Protein AF-A0A6I7PTJ4-F1 (afdb_monomer)

Sequence (271 aa):
MQNRGSMAKAALISLILHSLLIVLMVWSTEFSIARFISTREEVKLSGVVEVNLIYRPTETAMRRGQTRTELPPPQVRTETQAPQTAMPKPSPPRPVPQAKPATPQPKTPEASKPEAPKPPDLEDRRRDMRALIDRMRQEQGIIADRLPRDDNYPTIEDGEEGGRGTGGTAQIQARPSLLALQSAMRKHFELPVGNRLKETHPTALGYFRVRLVGVGNQFEIASLSLVESSGIAILDRSCELAIRQALSQEIFGPDVIADLTGKEEIIQCYP

Solvent-accessible surface area (backbone atoms only — not comparable to full-atom values): 17705 Å² total; per-residue (Å²): 126,73,69,63,64,54,56,55,51,52,53,52,52,51,52,53,54,52,52,52,51,52,52,52,51,55,54,50,51,54,52,52,52,53,51,56,55,65,70,59,74,75,77,69,81,89,70,83,78,82,76,82,77,76,77,72,83,69,91,72,72,79,72,80,82,76,79,86,79,81,74,78,79,83,83,78,83,75,83,76,88,79,84,89,88,83,89,90,86,90,86,88,90,88,81,89,87,88,85,88,83,82,88,82,86,86,85,86,87,84,90,79,83,79,79,76,81,74,78,79,55,75,64,56,58,51,48,53,53,49,53,52,53,52,48,54,36,58,76,67,66,68,72,67,86,75,72,81,67,85,82,57,58,88,58,75,88,75,63,58,92,80,67,79,71,78,68,66,75,80,70,81,72,73,51,70,47,57,48,51,51,53,53,43,22,60,77,48,50,70,54,101,55,32,73,60,47,32,71,77,42,75,81,38,50,23,32,33,40,38,25,34,40,56,57,88,52,34,48,45,79,76,42,77,45,81,75,42,76,34,86,40,73,66,61,49,51,31,45,57,49,5,51,58,45,24,38,72,71,50,77,53,56,66,70,38,36,68,67,44,38,78,38,79,46,79,46,81,41,71,101

Structure (mmCIF, N/CA/C/O backbone):
data_AF-A0A6I7PTJ4-F1
#
_entry.id   AF-A0A6I7PTJ4-F1
#
loop_
_atom_site.group_PDB
_atom_site.id
_atom_site.type_symbol
_atom_site.label_atom_id
_atom_site.label_alt_id
_atom_site.label_comp_id
_atom_site.label_asym_id
_atom_site.label_entity_id
_atom_site.label_seq_id
_atom_site.pdbx_PDB_ins_code
_atom_site.Cartn_x
_atom_site.Cartn_y
_atom_site.Cartn_z
_atom_site.occupancy
_atom_site.B_iso_or_equiv
_atom_site.auth_seq_id
_atom_site.auth_comp_id
_atom_site.auth_asym_id
_atom_site.auth_atom_id
_atom_site.pdbx_PDB_model_num
ATOM 1 N N . MET A 1 1 ? 53.289 -23.373 -46.820 1.00 58.28 1 MET A N 1
ATOM 2 C CA . MET A 1 1 ? 52.427 -22.207 -46.493 1.00 58.28 1 MET A CA 1
ATOM 3 C C . MET A 1 1 ? 50.925 -22.521 -46.340 1.00 58.28 1 MET A C 1
ATOM 5 O O . MET A 1 1 ? 50.217 -21.661 -45.834 1.00 58.28 1 MET A O 1
ATOM 9 N N . GLN A 1 2 ? 50.413 -23.709 -46.700 1.00 58.50 2 GLN A N 1
ATOM 10 C CA . GLN A 1 2 ? 48.957 -23.977 -46.755 1.00 58.50 2 GLN A CA 1
ATOM 11 C C . GLN A 1 2 ? 48.178 -23.831 -45.424 1.00 58.50 2 GLN A C 1
ATOM 13 O O . GLN A 1 2 ? 47.029 -23.395 -45.450 1.00 58.50 2 GLN A O 1
ATOM 18 N N . ASN A 1 3 ? 48.778 -24.103 -44.258 1.00 63.09 3 ASN A N 1
ATOM 19 C CA . ASN A 1 3 ? 48.021 -24.165 -42.991 1.00 63.09 3 ASN A CA 1
ATOM 20 C C . ASN A 1 3 ? 47.449 -22.816 -42.504 1.00 63.09 3 ASN A C 1
ATOM 22 O O . ASN A 1 3 ? 46.439 -22.810 -41.799 1.00 63.09 3 ASN A O 1
ATOM 26 N N . ARG A 1 4 ? 48.029 -21.669 -42.898 1.00 71.06 4 ARG A N 1
ATOM 27 C CA . ARG A 1 4 ? 47.543 -20.342 -42.460 1.00 71.06 4 ARG A CA 1
ATOM 28 C C . ARG A 1 4 ? 46.142 -20.013 -42.994 1.00 71.06 4 ARG A C 1
ATOM 30 O O . ARG A 1 4 ? 45.355 -19.394 -42.285 1.00 71.06 4 ARG A O 1
ATOM 37 N N . GLY A 1 5 ? 45.803 -20.480 -44.199 1.00 75.88 5 GLY A N 1
ATOM 38 C CA . GLY A 1 5 ? 44.474 -20.275 -44.786 1.00 75.88 5 GLY A CA 1
ATOM 39 C C . GLY A 1 5 ? 43.362 -21.084 -44.106 1.00 75.88 5 GLY A C 1
ATOM 40 O O . GLY A 1 5 ? 42.205 -20.677 -44.151 1.00 75.88 5 GLY A O 1
ATOM 41 N N . SER A 1 6 ? 43.699 -22.204 -43.455 1.00 80.44 6 SER A N 1
ATOM 42 C CA . SER A 1 6 ? 42.725 -23.037 -42.735 1.00 80.44 6 SER A CA 1
ATOM 43 C C . SER A 1 6 ? 42.307 -22.394 -41.407 1.00 80.44 6 SER A C 1
ATOM 45 O O . SER A 1 6 ? 41.116 -22.218 -41.151 1.00 80.44 6 SER A O 1
ATOM 47 N N . MET A 1 7 ? 43.280 -21.931 -40.609 1.00 84.06 7 MET A N 1
ATOM 48 C CA . MET A 1 7 ? 43.009 -21.273 -39.321 1.00 84.06 7 MET A CA 1
ATOM 49 C C . MET A 1 7 ? 42.153 -20.007 -39.476 1.00 84.06 7 MET A C 1
ATOM 51 O O . MET A 1 7 ? 41.216 -19.808 -38.708 1.00 84.06 7 MET A O 1
ATOM 55 N N . ALA A 1 8 ? 42.424 -19.182 -40.495 1.00 86.81 8 ALA A N 1
ATOM 56 C CA . ALA A 1 8 ? 41.646 -17.969 -40.756 1.00 86.81 8 ALA A CA 1
ATOM 57 C C . ALA A 1 8 ? 40.169 -18.273 -41.081 1.00 86.81 8 ALA A C 1
ATOM 59 O O . ALA A 1 8 ? 39.274 -17.587 -40.589 1.00 86.81 8 ALA A O 1
ATOM 60 N N . LYS A 1 9 ? 39.902 -19.335 -41.856 1.00 89.62 9 LYS A N 1
ATOM 61 C CA . LYS A 1 9 ? 38.533 -19.786 -42.157 1.00 89.62 9 LYS A CA 1
ATOM 62 C C . LYS A 1 9 ? 37.821 -20.313 -40.910 1.00 89.62 9 LYS A C 1
ATOM 64 O O . LYS A 1 9 ? 36.673 -19.948 -40.679 1.00 89.62 9 LYS A O 1
ATOM 69 N N . ALA A 1 10 ? 38.501 -21.112 -40.086 1.00 91.44 10 ALA A N 1
ATOM 70 C CA . ALA A 1 10 ? 37.940 -21.628 -38.837 1.00 91.44 10 ALA A CA 1
ATOM 71 C C . ALA A 1 10 ? 37.587 -20.502 -37.844 1.00 91.44 10 ALA A C 1
ATOM 73 O O . ALA A 1 10 ? 36.503 -20.513 -37.262 1.00 91.44 10 ALA A O 1
ATOM 74 N N . ALA A 1 11 ? 38.456 -19.494 -37.703 1.00 91.38 11 ALA A N 1
ATOM 75 C CA . ALA A 1 11 ? 38.197 -18.326 -36.861 1.00 91.38 11 ALA A CA 1
ATOM 76 C C . ALA A 1 11 ? 36.981 -17.514 -37.346 1.00 91.38 11 ALA A C 1
ATOM 78 O O . ALA A 1 11 ? 36.139 -17.126 -36.538 1.00 91.38 11 ALA A O 1
ATOM 79 N N . LEU A 1 12 ? 36.849 -17.308 -38.661 1.00 94.81 12 LEU A N 1
ATOM 80 C CA . LEU A 1 12 ? 35.729 -16.570 -39.249 1.00 94.81 12 LEU A CA 1
ATOM 81 C C . LEU A 1 12 ? 34.392 -17.321 -39.108 1.00 94.81 12 LEU A C 1
ATOM 83 O O . LEU A 1 12 ? 33.387 -16.709 -38.758 1.00 94.81 12 LEU A O 1
ATOM 87 N N . ILE A 1 13 ? 34.384 -18.647 -39.293 1.00 94.56 13 ILE A N 1
ATOM 88 C CA . ILE A 1 13 ? 33.201 -19.492 -39.042 1.00 94.56 13 ILE A CA 1
ATOM 89 C C . ILE A 1 13 ? 32.806 -19.444 -37.559 1.00 94.56 13 ILE A C 1
ATOM 91 O O . ILE A 1 13 ? 31.628 -19.282 -37.248 1.00 94.56 13 ILE A O 1
ATOM 95 N N . SER A 1 14 ? 33.780 -19.527 -36.645 1.00 95.25 14 SER A N 1
ATOM 96 C CA . SER A 1 14 ? 33.528 -19.409 -35.204 1.00 95.25 14 SER A CA 1
ATOM 97 C C . SER A 1 14 ? 32.888 -18.063 -34.850 1.00 95.25 14 SER A C 1
ATOM 99 O O . SER A 1 14 ? 31.887 -18.031 -34.135 1.00 95.25 14 SER A O 1
ATOM 101 N N . LEU A 1 15 ? 33.399 -16.954 -35.395 1.00 95.81 15 LEU A N 1
ATOM 102 C CA . LEU A 1 15 ? 32.861 -15.615 -35.139 1.00 95.81 15 LEU A CA 1
ATOM 103 C C . LEU A 1 15 ? 31.408 -15.471 -35.624 1.00 95.81 15 LEU A C 1
ATOM 105 O O . LEU A 1 15 ? 30.583 -14.924 -34.894 1.00 95.81 15 LEU A O 1
ATOM 109 N N . ILE A 1 16 ? 31.079 -16.013 -36.803 1.00 96.19 16 ILE A N 1
ATOM 110 C CA . ILE A 1 16 ? 29.704 -16.039 -37.335 1.00 96.19 16 ILE A CA 1
ATOM 111 C C . ILE A 1 16 ? 28.777 -16.889 -36.452 1.00 96.19 16 ILE A C 1
ATOM 113 O O . ILE A 1 16 ? 27.641 -16.496 -36.196 1.00 96.19 16 ILE A O 1
ATOM 117 N N . LEU A 1 17 ? 29.246 -18.039 -35.957 1.00 96.88 17 LEU A N 1
ATOM 118 C CA . LEU A 1 17 ? 28.448 -18.899 -35.080 1.00 96.88 17 LEU A CA 1
ATOM 119 C C . LEU A 1 17 ? 28.111 -18.198 -33.752 1.00 96.88 17 LEU A C 1
ATOM 121 O O . LEU A 1 17 ? 26.971 -18.251 -33.295 1.00 96.88 17 LEU A O 1
ATOM 125 N N . HIS A 1 18 ? 29.088 -17.512 -33.150 1.00 95.12 18 HIS A N 1
ATOM 126 C CA . HIS A 1 18 ? 28.895 -16.799 -31.886 1.00 95.12 18 HIS A CA 1
ATOM 127 C C . HIS A 1 18 ? 27.997 -15.566 -32.045 1.00 95.12 18 HIS A C 1
ATOM 129 O O . HIS A 1 18 ? 27.144 -15.335 -31.190 1.00 95.12 18 HIS A O 1
ATOM 135 N N . SER A 1 19 ? 28.128 -14.796 -33.133 1.00 95.25 19 SER A N 1
ATOM 136 C CA . SER A 1 19 ? 27.236 -13.654 -33.375 1.00 95.25 19 SER A CA 1
ATOM 137 C C . SER A 1 19 ? 25.792 -14.100 -33.624 1.00 95.25 19 SER A C 1
ATOM 139 O O . SER A 1 19 ? 24.874 -13.512 -33.054 1.00 95.25 19 SER A O 1
ATOM 141 N N . LEU A 1 20 ? 25.584 -15.188 -34.375 1.00 96.62 20 LEU A N 1
ATOM 142 C CA . LEU A 1 20 ? 24.261 -15.788 -34.576 1.00 96.62 20 LEU A CA 1
ATOM 143 C C . LEU A 1 20 ? 23.637 -16.264 -33.252 1.00 96.62 20 LEU A C 1
ATOM 145 O O . LEU A 1 20 ? 22.453 -16.031 -33.013 1.00 96.62 20 LEU A O 1
ATOM 149 N N . LEU A 1 21 ? 24.432 -16.883 -32.371 1.00 95.56 21 LEU A N 1
ATOM 150 C CA . LEU A 1 21 ? 23.974 -17.345 -31.058 1.00 95.56 21 LEU A CA 1
ATOM 151 C C . LEU A 1 21 ? 23.570 -16.175 -30.147 1.00 95.56 21 LEU A C 1
ATOM 153 O O . LEU A 1 21 ? 22.527 -16.252 -29.502 1.00 95.56 21 LEU A O 1
ATOM 157 N N . ILE A 1 22 ? 24.334 -15.077 -30.135 1.00 95.00 22 ILE A N 1
ATOM 158 C CA . ILE A 1 22 ? 23.995 -13.860 -29.374 1.00 95.00 22 ILE A CA 1
ATOM 159 C C . ILE A 1 22 ? 22.681 -13.246 -29.878 1.00 95.00 22 ILE A C 1
ATOM 161 O O . ILE A 1 22 ? 21.812 -12.927 -29.068 1.00 95.00 22 ILE A O 1
ATOM 165 N N . VAL A 1 23 ? 22.499 -13.132 -31.200 1.00 95.19 23 VAL A N 1
ATOM 166 C CA . VAL A 1 23 ? 21.254 -12.615 -31.801 1.00 95.19 23 VAL A CA 1
ATOM 167 C C . VAL A 1 23 ? 20.053 -13.494 -31.434 1.00 95.19 23 VAL A C 1
ATOM 169 O O . VAL A 1 23 ? 19.022 -12.970 -31.016 1.00 95.19 23 VAL A O 1
ATOM 172 N N . LEU A 1 24 ? 20.194 -14.823 -31.509 1.00 94.00 2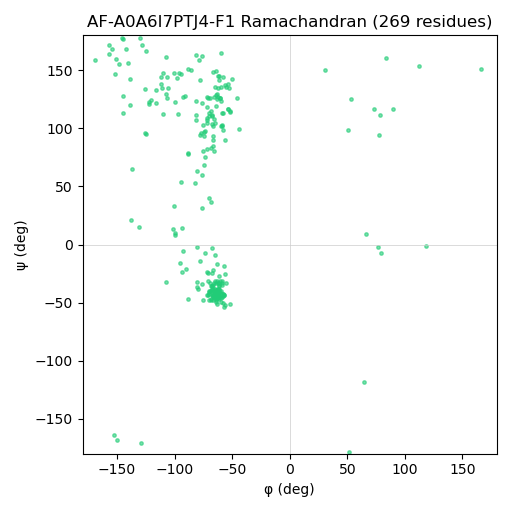4 LEU A N 1
ATOM 173 C CA . LEU A 1 24 ? 19.168 -15.772 -31.061 1.00 94.00 24 LEU A CA 1
ATOM 174 C C . LEU A 1 24 ? 18.836 -15.613 -29.572 1.00 94.00 24 LEU A C 1
ATOM 176 O O . LEU A 1 24 ? 17.665 -15.673 -29.200 1.00 94.00 24 LEU A O 1
ATOM 180 N N . MET A 1 25 ? 19.842 -15.381 -28.725 1.00 91.12 25 MET A N 1
ATOM 181 C CA . MET A 1 25 ? 19.636 -15.168 -27.293 1.00 91.12 25 MET A CA 1
ATOM 182 C C . MET A 1 25 ? 18.821 -13.898 -27.026 1.00 91.12 25 MET A C 1
ATOM 184 O O . MET A 1 25 ? 17.803 -13.982 -26.340 1.00 91.12 25 MET A O 1
ATOM 188 N N . VAL A 1 26 ? 19.195 -12.759 -27.622 1.00 90.81 26 VAL A N 1
ATOM 189 C CA . VAL A 1 26 ? 18.442 -11.495 -27.499 1.00 90.81 26 VAL A CA 1
ATOM 190 C C . VAL A 1 26 ? 17.003 -11.679 -27.986 1.00 90.81 26 VAL A C 1
ATOM 192 O O . VAL A 1 26 ? 16.065 -11.411 -27.235 1.00 90.81 26 VAL A O 1
ATOM 195 N N . TRP A 1 27 ? 16.814 -12.251 -29.177 1.00 91.19 27 TRP A N 1
ATOM 196 C CA . TRP A 1 27 ? 15.483 -12.469 -29.748 1.00 91.19 27 TRP A CA 1
ATOM 197 C C . TRP A 1 27 ? 14.611 -13.404 -28.889 1.00 91.19 27 TRP A C 1
ATOM 199 O O . TRP A 1 27 ? 13.415 -13.168 -28.716 1.00 91.19 27 TRP A O 1
ATOM 209 N N . SER A 1 28 ? 15.211 -14.424 -28.258 1.00 92.44 28 SER A N 1
ATOM 210 C CA . SER A 1 28 ? 14.496 -15.297 -27.316 1.00 92.44 28 SER A CA 1
ATOM 211 C C . SER A 1 28 ? 13.992 -14.556 -26.071 1.00 92.44 28 SER A C 1
ATOM 213 O O . SER A 1 28 ? 12.920 -14.889 -25.561 1.00 92.44 28 SER A O 1
ATOM 215 N N . THR A 1 29 ? 14.712 -13.530 -25.596 1.00 79.94 29 THR A N 1
ATOM 216 C CA . THR A 1 29 ? 14.280 -12.737 -24.433 1.00 79.94 29 THR A CA 1
ATOM 217 C C . THR A 1 29 ? 13.087 -11.849 -24.771 1.00 79.94 29 THR A C 1
ATOM 219 O O . THR A 1 29 ? 12.109 -11.852 -24.025 1.00 79.94 29 THR A O 1
ATOM 222 N N . GLU A 1 30 ? 13.099 -11.191 -25.933 1.00 80.94 30 GLU A N 1
ATOM 223 C CA . GLU A 1 30 ? 11.969 -10.395 -26.427 1.00 80.94 30 GLU A CA 1
ATOM 224 C C . GLU A 1 30 ? 10.722 -11.266 -26.635 1.00 80.94 30 GLU A C 1
ATOM 226 O O . GLU A 1 30 ? 9.636 -10.929 -26.158 1.00 80.94 30 GLU A O 1
ATOM 231 N N . PHE A 1 31 ? 10.882 -12.438 -27.260 1.00 83.25 31 PHE A N 1
ATOM 232 C CA . PHE A 1 31 ? 9.789 -13.391 -27.468 1.00 83.25 31 PHE A CA 1
ATOM 233 C C . PHE A 1 31 ? 9.216 -13.938 -26.148 1.00 83.25 31 PHE A C 1
ATOM 235 O O . PHE A 1 31 ? 7.999 -14.076 -26.004 1.00 83.25 31 PHE A O 1
ATOM 242 N N . SER A 1 32 ? 10.073 -14.215 -25.160 1.00 78.12 32 SER A N 1
ATOM 243 C CA . SER A 1 32 ? 9.655 -14.660 -23.824 1.00 78.12 32 SER A CA 1
ATOM 244 C C . SER A 1 32 ? 8.848 -13.582 -23.089 1.00 78.12 32 SER A C 1
ATOM 246 O O . SER A 1 32 ? 7.789 -13.875 -22.529 1.00 78.12 32 SER A O 1
ATOM 248 N N . ILE A 1 33 ? 9.288 -12.319 -23.156 1.00 75.75 33 ILE A N 1
ATOM 249 C CA . ILE A 1 33 ? 8.580 -11.172 -22.568 1.00 75.75 33 ILE A CA 1
ATOM 250 C C . ILE A 1 33 ? 7.221 -10.967 -23.250 1.00 75.75 33 ILE A C 1
ATOM 252 O O . ILE A 1 33 ? 6.208 -10.862 -22.557 1.00 75.75 33 ILE A O 1
ATOM 256 N N . ALA A 1 34 ? 7.171 -10.978 -24.586 1.00 76.19 34 ALA A N 1
ATOM 257 C CA . ALA A 1 34 ? 5.926 -10.840 -25.342 1.00 76.19 34 ALA A CA 1
ATOM 258 C C . ALA A 1 34 ? 4.912 -11.941 -24.982 1.00 76.19 34 ALA A C 1
ATOM 260 O O . ALA A 1 34 ? 3.745 -11.647 -24.716 1.00 76.19 34 ALA A O 1
ATOM 261 N N . ARG A 1 35 ? 5.369 -13.197 -24.878 1.00 76.56 35 ARG A N 1
ATOM 262 C CA . ARG A 1 35 ? 4.532 -14.325 -24.445 1.00 76.56 35 ARG A CA 1
ATOM 263 C C . ARG A 1 35 ? 4.035 -14.163 -23.007 1.00 76.56 35 ARG A C 1
ATOM 265 O O . ARG A 1 35 ? 2.877 -14.457 -22.729 1.00 76.56 35 ARG A O 1
ATOM 272 N N . PHE A 1 36 ? 4.885 -13.699 -22.090 1.00 73.19 36 PHE A N 1
ATOM 273 C CA . PHE A 1 36 ? 4.498 -13.487 -20.693 1.00 73.19 36 PHE A CA 1
ATOM 274 C C . PHE A 1 36 ? 3.429 -12.393 -20.549 1.00 73.19 36 PHE A C 1
ATOM 276 O O . PHE A 1 36 ? 2.491 -12.553 -19.764 1.00 73.19 36 PHE A O 1
ATOM 283 N N . ILE A 1 37 ? 3.534 -11.319 -21.341 1.00 72.06 37 ILE A N 1
ATOM 284 C CA . ILE A 1 37 ? 2.520 -10.258 -21.422 1.00 72.06 37 ILE A CA 1
ATOM 285 C C . ILE A 1 37 ? 1.198 -10.831 -21.948 1.00 72.06 37 ILE A C 1
ATOM 287 O O . ILE A 1 37 ? 0.184 -10.696 -21.267 1.00 72.06 37 ILE A O 1
ATOM 291 N N . SER A 1 38 ? 1.205 -11.556 -23.076 1.00 70.25 38 SER A N 1
ATOM 292 C CA . SER A 1 38 ? -0.030 -12.122 -23.644 1.00 70.25 38 SER A CA 1
ATOM 293 C C . SER A 1 38 ? -0.723 -13.116 -22.703 1.00 70.25 38 SER A C 1
ATOM 295 O O . SER A 1 38 ? -1.945 -13.174 -22.658 1.00 70.25 38 SER A O 1
ATOM 297 N N . THR A 1 39 ? 0.030 -13.876 -21.898 1.00 66.00 39 THR A N 1
ATOM 298 C CA . THR A 1 39 ? -0.557 -14.799 -20.904 1.00 66.00 39 THR A CA 1
ATOM 299 C C . THR A 1 39 ? -1.156 -14.118 -19.667 1.00 66.00 39 THR A C 1
ATOM 301 O O . THR A 1 39 ? -1.766 -14.802 -18.848 1.00 66.00 39 THR A O 1
ATOM 304 N N . ARG A 1 40 ? -0.986 -12.800 -19.485 1.00 57.22 40 ARG A N 1
ATOM 305 C CA . ARG A 1 40 ? -1.502 -12.073 -18.311 1.00 57.22 40 ARG A CA 1
ATOM 306 C C . ARG A 1 40 ? -2.858 -11.395 -18.516 1.00 57.22 40 ARG A C 1
ATOM 308 O O . ARG A 1 40 ? -3.484 -11.060 -17.514 1.00 57.22 40 ARG A O 1
ATOM 315 N N . GLU A 1 41 ? -3.333 -11.210 -19.747 1.00 54.97 41 GLU A N 1
ATOM 316 C CA . GLU A 1 41 ? -4.582 -10.467 -20.008 1.00 54.97 41 GLU A CA 1
ATOM 317 C C . GLU A 1 41 ? -5.879 -11.257 -19.737 1.00 54.97 41 GLU A C 1
ATOM 319 O O . GLU A 1 41 ? -6.948 -10.654 -19.634 1.00 54.97 41 GLU A O 1
ATOM 324 N N . GLU A 1 42 ? -5.822 -12.584 -19.570 1.00 51.31 42 GLU A N 1
ATOM 325 C CA . GLU A 1 42 ? -7.036 -13.411 -19.428 1.00 51.31 42 GLU A CA 1
ATOM 326 C C . GLU A 1 42 ? -7.505 -13.666 -17.985 1.00 51.31 42 GLU A C 1
ATOM 328 O O . GLU A 1 42 ? -8.605 -14.186 -17.793 1.00 51.31 42 GLU A O 1
ATOM 333 N N . VAL A 1 43 ? -6.767 -13.238 -16.951 1.00 50.62 43 VAL A N 1
ATOM 334 C CA . VAL A 1 43 ? -7.247 -13.327 -15.553 1.00 50.62 43 VAL A CA 1
ATOM 335 C C . VAL A 1 43 ? -8.202 -12.169 -15.238 1.00 50.62 43 VAL A C 1
ATOM 337 O O . VAL A 1 43 ? -7.955 -11.324 -14.379 1.00 50.62 43 VAL A O 1
ATOM 340 N N . LYS A 1 44 ? -9.337 -12.134 -15.941 1.00 45.88 44 LYS A N 1
ATOM 341 C CA . LYS A 1 44 ? -10.483 -11.307 -15.555 1.00 45.88 44 LYS A CA 1
ATOM 342 C C . LYS A 1 44 ? -11.055 -11.873 -14.258 1.00 45.88 44 LYS A C 1
ATOM 344 O O . LYS A 1 44 ? -11.633 -12.958 -14.267 1.00 45.88 44 LYS A O 1
ATOM 349 N N . LEU A 1 45 ? -10.926 -11.138 -13.151 1.00 50.56 45 LEU A N 1
ATOM 350 C CA . LEU A 1 45 ? -11.615 -11.463 -11.899 1.00 50.56 45 LEU A CA 1
ATOM 351 C C . LEU A 1 45 ? -13.133 -11.286 -12.079 1.00 50.56 45 LEU A C 1
ATOM 353 O O . LEU A 1 45 ? -13.707 -10.255 -11.729 1.00 50.56 45 LEU A O 1
ATOM 357 N N . SER A 1 46 ? -13.806 -12.311 -12.603 1.00 46.50 46 SER A N 1
ATOM 358 C CA . SER A 1 46 ? -15.264 -12.430 -12.581 1.00 46.50 46 SER A CA 1
ATOM 359 C C . SER A 1 46 ? -15.723 -12.787 -11.161 1.00 46.50 46 SER A C 1
ATOM 361 O O . SER A 1 46 ? -16.037 -13.937 -10.862 1.00 46.50 46 SER A O 1
ATOM 363 N N . GLY A 1 47 ? -15.687 -11.793 -10.272 1.00 45.25 47 GLY A N 1
ATOM 364 C CA . GLY A 1 47 ? -15.958 -11.934 -8.838 1.00 45.25 47 GLY A CA 1
ATOM 365 C C . GLY A 1 47 ? -16.811 -10.808 -8.252 1.00 45.25 47 GLY A C 1
ATOM 366 O O . GLY A 1 47 ? -16.769 -10.581 -7.046 1.00 45.25 47 GLY A O 1
ATOM 367 N N . VAL A 1 48 ? -17.572 -10.087 -9.082 1.00 44.19 48 VAL A N 1
ATOM 368 C CA . VAL A 1 48 ? -18.554 -9.106 -8.599 1.00 44.19 48 VAL A CA 1
ATOM 369 C C . VAL A 1 48 ? -19.797 -9.861 -8.132 1.00 44.19 48 VAL A C 1
ATOM 371 O O . VAL A 1 48 ? -20.684 -10.175 -8.922 1.00 44.19 48 VAL A O 1
ATOM 374 N N . VAL A 1 49 ? -19.858 -10.166 -6.836 1.00 46.78 49 VAL A N 1
ATOM 375 C CA . VAL A 1 49 ? -21.109 -10.585 -6.196 1.00 46.78 49 VAL A CA 1
ATOM 376 C C . VAL A 1 49 ? -21.947 -9.328 -5.977 1.00 46.78 49 VAL A C 1
ATOM 378 O O . VAL A 1 49 ? -21.765 -8.605 -4.998 1.00 46.78 49 VAL A O 1
ATOM 381 N N . GLU A 1 50 ? -22.852 -9.050 -6.911 1.00 41.53 50 GLU A N 1
ATOM 382 C CA . GLU A 1 50 ? -23.811 -7.949 -6.812 1.00 41.53 50 GLU A CA 1
ATOM 383 C C . GLU A 1 50 ? -24.879 -8.276 -5.752 1.00 41.53 50 GLU A C 1
ATOM 385 O O . GLU A 1 50 ? -25.971 -8.765 -6.047 1.00 41.53 50 GLU A O 1
ATOM 390 N N . VAL A 1 51 ? -24.555 -8.035 -4.477 1.00 47.41 51 VAL A N 1
ATOM 391 C CA . VAL A 1 51 ? -25.528 -8.170 -3.387 1.00 47.41 51 VAL A CA 1
ATOM 392 C C . VAL A 1 51 ? -26.487 -6.982 -3.444 1.00 47.41 51 VAL A C 1
ATOM 394 O O . VAL A 1 51 ? -26.230 -5.926 -2.869 1.00 47.41 51 VAL A O 1
ATOM 397 N N . ASN A 1 52 ? -27.613 -7.171 -4.134 1.00 41.16 52 ASN A N 1
ATOM 398 C CA . ASN A 1 52 ? -28.722 -6.220 -4.175 1.00 41.16 52 ASN A CA 1
ATOM 399 C C . ASN A 1 52 ? -29.380 -6.089 -2.784 1.00 41.16 52 ASN A C 1
ATOM 401 O O . ASN A 1 52 ? -30.414 -6.690 -2.488 1.00 41.16 52 ASN A O 1
ATOM 405 N N . LEU A 1 53 ? -28.765 -5.286 -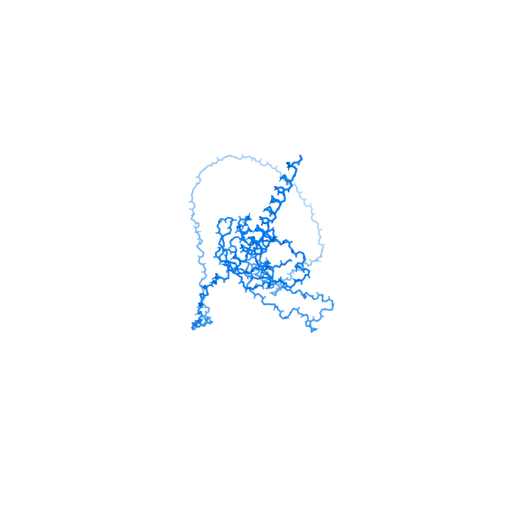1.910 1.00 50.06 53 LEU A N 1
ATOM 406 C CA . LEU A 1 53 ? -29.302 -4.877 -0.612 1.00 50.06 53 LEU A CA 1
ATOM 407 C C . LEU A 1 53 ? -30.413 -3.837 -0.808 1.00 50.06 53 LEU A C 1
ATOM 409 O O . LEU A 1 53 ? -30.286 -2.674 -0.428 1.00 50.06 53 LEU A O 1
ATOM 413 N N . ILE A 1 54 ? -31.535 -4.279 -1.382 1.00 44.09 54 ILE A N 1
ATOM 414 C CA . ILE A 1 54 ? -32.790 -3.528 -1.364 1.00 44.09 54 ILE A CA 1
ATOM 415 C C . ILE A 1 54 ? -33.265 -3.494 0.090 1.00 44.09 54 ILE A C 1
ATOM 417 O O . ILE A 1 54 ? -33.969 -4.388 0.566 1.00 44.09 54 ILE A O 1
ATOM 421 N N . TYR A 1 55 ? -32.837 -2.458 0.810 1.00 47.16 55 TYR A N 1
ATOM 422 C CA . TYR A 1 55 ? -33.272 -2.171 2.167 1.00 47.16 55 TYR A CA 1
ATOM 423 C C . TYR A 1 55 ? -34.788 -1.964 2.155 1.00 47.16 55 TYR A C 1
ATOM 425 O O . TYR A 1 55 ? -35.280 -0.910 1.756 1.00 47.16 55 TYR A O 1
ATOM 433 N N . ARG A 1 56 ? -35.548 -2.979 2.585 1.00 41.50 56 ARG A N 1
ATOM 434 C CA . ARG A 1 56 ? -36.946 -2.773 2.966 1.00 41.50 56 ARG A CA 1
ATOM 435 C C . ARG A 1 56 ? -36.932 -1.927 4.239 1.00 41.50 56 ARG A C 1
ATOM 437 O O . ARG A 1 56 ? -36.457 -2.440 5.254 1.00 41.50 56 ARG A O 1
ATOM 444 N N . PRO A 1 57 ? -37.449 -0.685 4.232 1.00 47.03 57 PRO A N 1
ATOM 445 C CA . PRO A 1 57 ? -37.629 0.054 5.468 1.00 47.03 57 PRO A CA 1
ATOM 446 C C . PRO A 1 57 ? -38.668 -0.690 6.307 1.00 47.03 57 PRO A C 1
ATOM 448 O O . PRO A 1 57 ? -39.860 -0.674 6.008 1.00 47.03 57 PRO A O 1
ATOM 451 N N . THR A 1 58 ? -38.215 -1.389 7.346 1.00 43.75 58 THR A N 1
ATOM 452 C CA . THR A 1 58 ? -39.113 -1.911 8.373 1.00 43.75 58 THR A CA 1
ATOM 453 C C . THR A 1 58 ? -39.804 -0.734 9.049 1.00 43.75 58 THR A C 1
ATOM 455 O O . THR A 1 58 ? -39.141 0.236 9.418 1.00 43.75 58 THR A O 1
ATOM 458 N N . GLU A 1 59 ? -41.121 -0.826 9.253 1.00 40.22 59 GLU A N 1
ATOM 459 C CA . GLU A 1 59 ? -41.962 0.207 9.884 1.00 40.22 59 GLU A CA 1
ATOM 460 C C . GLU A 1 59 ? -41.706 0.370 11.399 1.00 40.22 59 GLU A C 1
ATOM 462 O O . GLU A 1 59 ? -42.608 0.586 12.204 1.00 40.22 59 GLU A O 1
ATOM 467 N N . THR A 1 60 ? -40.448 0.302 11.820 1.00 44.50 60 THR A N 1
ATOM 468 C CA . THR A 1 60 ? -39.986 0.624 13.168 1.00 44.50 60 THR A CA 1
ATOM 469 C C . THR A 1 60 ? -39.512 2.071 13.219 1.00 44.50 60 THR A C 1
ATOM 471 O O . THR A 1 60 ? -38.401 2.371 13.658 1.00 44.50 60 THR A O 1
ATOM 474 N N . ALA A 1 61 ? -40.380 2.992 12.790 1.00 44.25 61 ALA A N 1
ATOM 475 C CA . ALA A 1 61 ? -40.266 4.378 13.212 1.00 44.25 61 ALA A CA 1
ATOM 476 C C . ALA A 1 61 ? -40.347 4.388 14.744 1.00 44.25 61 ALA A C 1
ATOM 478 O O . ALA A 1 61 ? -41.380 4.030 15.316 1.00 44.25 61 ALA A O 1
ATOM 479 N N . MET A 1 62 ? -39.253 4.755 15.419 1.00 46.25 62 MET A N 1
ATOM 480 C CA . MET A 1 62 ? -39.235 4.845 16.877 1.00 46.25 62 MET A CA 1
ATOM 481 C C . MET A 1 62 ? -40.299 5.847 17.335 1.00 46.25 62 MET A C 1
ATOM 483 O O . MET A 1 62 ? -40.093 7.062 17.282 1.00 46.25 62 MET A O 1
ATOM 487 N N . ARG A 1 63 ? -41.437 5.339 17.826 1.00 45.66 63 ARG A N 1
ATOM 488 C CA . ARG A 1 63 ? -42.374 6.138 18.617 1.00 45.66 63 ARG A CA 1
ATOM 489 C C . ARG A 1 63 ? -41.575 6.750 19.763 1.00 45.66 63 ARG A C 1
ATOM 491 O O . ARG A 1 63 ? -41.062 6.021 20.609 1.00 45.66 63 ARG A O 1
ATOM 498 N N . ARG A 1 64 ? -41.485 8.084 19.796 1.00 45.75 64 ARG A N 1
ATOM 499 C CA . ARG A 1 64 ? -40.971 8.817 20.961 1.00 45.75 64 ARG A CA 1
ATOM 500 C C . ARG A 1 64 ? -41.750 8.334 22.183 1.00 45.75 64 ARG A C 1
ATOM 502 O O . ARG A 1 64 ? -42.963 8.533 22.241 1.00 45.75 64 ARG A O 1
ATOM 509 N N . GLY A 1 65 ? -41.065 7.664 23.108 1.00 43.62 65 GLY A N 1
ATOM 510 C CA . GLY A 1 65 ? -41.689 7.070 24.283 1.00 43.62 65 GLY A CA 1
ATOM 511 C C . GLY A 1 65 ? -42.404 8.133 25.110 1.00 43.62 65 GLY A C 1
ATOM 512 O O . GLY A 1 65 ? -41.765 9.021 25.672 1.00 43.62 65 GLY A O 1
ATOM 513 N N . GLN A 1 66 ? -43.732 8.054 25.166 1.00 52.81 66 GLN A N 1
ATOM 514 C CA . GLN A 1 66 ? -44.512 8.767 26.169 1.00 52.81 66 GLN A CA 1
ATOM 515 C C . GLN A 1 66 ? -44.445 8.023 27.506 1.00 52.81 66 GLN A C 1
ATOM 517 O O . GLN A 1 66 ? -44.221 6.817 27.551 1.00 52.81 66 GLN A O 1
ATOM 522 N N . THR A 1 67 ? -44.722 8.772 28.574 1.00 48.88 67 THR A N 1
ATOM 523 C CA . THR A 1 67 ? -44.698 8.382 29.995 1.00 48.88 67 THR A CA 1
ATOM 524 C C . THR A 1 67 ? -43.303 8.192 30.600 1.00 48.88 67 THR A C 1
ATOM 526 O O . THR A 1 67 ? -42.524 7.320 30.229 1.00 48.88 67 THR A O 1
ATOM 529 N N . ARG A 1 68 ? -43.003 9.045 31.590 1.00 57.53 68 ARG A N 1
ATOM 530 C CA . ARG A 1 68 ? -41.949 8.800 32.574 1.00 57.53 68 ARG A CA 1
ATOM 531 C C . ARG A 1 68 ? -42.448 7.695 33.497 1.00 57.53 68 ARG A C 1
ATOM 533 O O . ARG A 1 68 ? -43.319 7.957 34.322 1.00 57.53 68 ARG A O 1
ATOM 540 N N . THR A 1 69 ? -41.904 6.492 33.383 1.00 54.50 69 THR A N 1
ATOM 541 C CA . THR A 1 69 ? -42.051 5.500 34.449 1.00 54.50 69 THR A CA 1
ATOM 542 C C . THR A 1 69 ? -41.174 5.954 35.609 1.00 54.50 69 THR A C 1
ATOM 544 O O . THR A 1 69 ? -39.948 5.937 35.499 1.00 54.50 69 THR A O 1
ATOM 547 N N . GLU A 1 70 ? -41.783 6.408 36.703 1.00 59.53 70 GLU A N 1
ATOM 548 C CA . GLU A 1 70 ? -41.050 6.687 37.937 1.00 59.53 70 GLU A CA 1
ATOM 549 C C . GLU A 1 70 ? -40.523 5.362 38.492 1.00 59.53 70 GLU A C 1
ATOM 551 O O . GLU A 1 70 ? -41.263 4.553 39.051 1.00 59.53 70 GLU A O 1
ATOM 556 N N . LEU A 1 71 ? -39.232 5.108 38.275 1.00 62.50 71 LEU A N 1
ATOM 557 C CA . LEU A 1 71 ? -38.541 3.980 38.885 1.00 62.50 71 LEU A CA 1
ATOM 558 C C . LEU A 1 71 ? -38.504 4.210 40.405 1.00 62.50 71 LEU A C 1
ATOM 560 O O . LEU A 1 71 ? -38.041 5.274 40.831 1.00 62.50 71 LEU A O 1
ATOM 564 N N . PRO A 1 72 ? -38.958 3.251 41.233 1.00 64.81 72 PRO A N 1
ATOM 565 C CA . PRO A 1 72 ? -38.842 3.386 42.677 1.00 64.81 72 PRO A CA 1
ATOM 566 C C . PRO A 1 72 ? -37.357 3.479 43.069 1.00 64.81 72 PRO A C 1
ATOM 568 O O . PRO A 1 72 ? -36.521 2.795 42.466 1.00 64.81 72 PRO A O 1
ATOM 571 N N . PRO A 1 73 ? -36.999 4.314 44.062 1.00 67.81 73 PRO A N 1
ATOM 572 C CA . PRO A 1 73 ? -35.607 4.514 44.443 1.00 67.81 73 PRO A CA 1
ATOM 573 C C . PRO A 1 73 ? -34.971 3.203 44.941 1.00 67.81 73 PRO A C 1
ATOM 575 O O . PRO A 1 73 ? -35.648 2.392 45.584 1.00 67.81 73 PRO A O 1
ATOM 578 N N . PRO A 1 74 ? -33.671 2.977 44.670 1.00 59.06 74 PRO A N 1
ATOM 579 C CA . PRO A 1 74 ? -32.999 1.734 45.029 1.00 59.06 74 PRO A CA 1
ATOM 580 C C . PRO A 1 74 ? -32.967 1.540 46.550 1.00 59.06 74 PRO A C 1
ATOM 582 O O . PRO A 1 74 ? -32.473 2.389 47.293 1.00 59.06 74 PRO A O 1
ATOM 585 N N . GLN A 1 75 ? -33.465 0.393 47.014 1.00 48.31 75 GLN A N 1
ATOM 586 C CA . GLN A 1 75 ? -33.423 0.019 48.426 1.00 48.31 75 GLN A CA 1
ATOM 587 C C . GLN A 1 75 ? -32.000 -0.383 48.829 1.00 48.31 75 GLN A C 1
ATOM 589 O O . GLN A 1 75 ? -31.582 -1.527 48.640 1.00 48.31 75 GLN A O 1
ATOM 594 N N . VAL A 1 76 ? -31.260 0.552 49.422 1.00 48.59 76 VAL A N 1
ATOM 595 C CA . VAL A 1 76 ? -29.999 0.246 50.105 1.00 48.59 76 VAL A CA 1
ATOM 596 C C . VAL A 1 76 ? -30.326 -0.526 51.383 1.00 48.59 76 VAL A C 1
ATOM 598 O O . VAL A 1 76 ? -30.901 0.023 52.322 1.00 48.59 76 VAL A O 1
ATOM 601 N N . ARG A 1 77 ? -29.970 -1.815 51.427 1.00 47.38 77 ARG A N 1
ATOM 602 C CA . ARG A 1 77 ? -30.038 -2.614 52.656 1.00 47.38 77 ARG A CA 1
ATOM 603 C C . ARG A 1 77 ? -28.890 -2.214 53.578 1.00 47.38 77 ARG A C 1
ATOM 605 O O . ARG A 1 77 ? -27.779 -2.712 53.434 1.00 47.38 77 ARG A O 1
ATOM 612 N N . THR A 1 78 ? -29.165 -1.332 54.530 1.00 47.25 78 THR A N 1
ATOM 613 C CA . THR A 1 78 ? -28.254 -1.076 55.648 1.00 47.25 78 THR A CA 1
ATOM 614 C C . THR A 1 78 ? -28.247 -2.303 56.558 1.00 47.25 78 THR A C 1
ATOM 616 O O . THR A 1 78 ? -29.266 -2.620 57.175 1.00 47.25 78 THR A O 1
ATOM 619 N N . GLU A 1 79 ? -27.122 -3.014 56.645 1.00 50.25 79 GLU A N 1
ATOM 620 C CA . GLU A 1 79 ? -26.989 -4.092 57.626 1.00 50.25 79 GLU A CA 1
ATOM 621 C C . GLU A 1 79 ? -27.094 -3.515 59.042 1.00 50.25 79 GLU A C 1
ATOM 623 O O . GLU A 1 79 ? -26.429 -2.544 59.410 1.00 50.25 79 GLU A O 1
ATOM 628 N N . THR A 1 80 ? -28.003 -4.090 59.826 1.00 41.94 80 THR A N 1
ATOM 629 C CA . THR A 1 80 ? -28.308 -3.631 61.180 1.00 41.94 80 THR A CA 1
ATOM 630 C C . THR A 1 80 ? -27.267 -4.190 62.143 1.00 41.94 80 THR A C 1
ATOM 632 O O . THR A 1 80 ? -27.111 -5.405 62.242 1.00 41.94 80 THR A O 1
ATOM 635 N N . GLN A 1 81 ? -26.577 -3.317 62.881 1.00 46.75 81 GLN A N 1
ATOM 636 C CA . GLN A 1 81 ? -25.692 -3.742 63.967 1.00 46.75 81 GLN A CA 1
ATOM 637 C C . GLN A 1 81 ? -26.486 -4.511 65.035 1.00 46.75 81 GLN A C 1
ATOM 639 O O . GLN A 1 81 ? -27.433 -3.976 65.612 1.00 46.75 81 GLN A O 1
ATOM 644 N N . ALA A 1 82 ? -26.064 -5.741 65.332 1.00 40.19 82 ALA A N 1
ATOM 645 C CA . ALA A 1 82 ? -26.531 -6.508 66.484 1.00 40.19 82 ALA A CA 1
ATOM 646 C C . ALA A 1 82 ? -25.567 -6.329 67.686 1.00 40.19 82 ALA A C 1
ATOM 648 O O . ALA A 1 82 ? -24.362 -6.161 67.474 1.00 40.19 82 ALA A O 1
ATOM 649 N N . PRO A 1 83 ? -26.056 -6.332 68.943 1.00 45.72 83 PRO A N 1
ATOM 650 C CA . PRO A 1 83 ? -25.277 -5.859 70.091 1.00 45.72 83 PRO A CA 1
ATOM 651 C C . PRO A 1 83 ? -24.538 -6.946 70.902 1.00 45.72 83 PRO A C 1
ATOM 653 O O . PRO A 1 83 ? -25.064 -8.024 71.141 1.00 45.72 83 PRO A O 1
ATOM 656 N N . GLN A 1 84 ? -23.376 -6.541 71.436 1.00 44.25 84 GLN A N 1
ATOM 657 C CA . GLN A 1 84 ? -22.764 -6.891 72.740 1.00 44.25 84 GLN A CA 1
ATOM 658 C C . GLN A 1 84 ? -22.550 -8.361 73.174 1.00 44.25 84 GLN A C 1
ATOM 660 O O . GLN A 1 84 ? -23.497 -9.104 73.402 1.00 44.25 84 GLN A O 1
ATOM 665 N N . THR A 1 85 ? -21.291 -8.693 73.513 1.00 36.81 85 THR A N 1
ATOM 666 C CA . THR A 1 85 ? -20.767 -9.301 74.783 1.00 36.81 85 THR A CA 1
ATOM 667 C C . THR A 1 85 ? -19.324 -9.808 74.540 1.00 36.81 85 THR A C 1
ATOM 669 O O . THR A 1 85 ? -19.003 -10.150 73.411 1.00 36.81 85 THR A O 1
ATOM 672 N N . ALA A 1 86 ? -18.362 -9.884 75.475 1.00 39.28 86 ALA A N 1
ATOM 673 C CA . ALA A 1 86 ? -18.178 -9.349 76.837 1.00 39.28 86 ALA A CA 1
ATOM 674 C C . ALA A 1 86 ? -16.652 -9.286 77.173 1.00 39.28 86 ALA A C 1
ATOM 676 O O . ALA A 1 86 ? -15.849 -9.922 76.495 1.00 39.28 86 ALA A O 1
ATOM 677 N N . MET A 1 87 ? -16.237 -8.543 78.216 1.00 51.56 87 MET A N 1
ATOM 678 C CA . MET A 1 87 ? -14.832 -8.473 78.703 1.00 51.56 87 MET A CA 1
ATOM 679 C C . MET A 1 87 ? -14.442 -9.658 79.616 1.00 51.56 87 MET A C 1
ATOM 681 O O . MET A 1 87 ? -15.333 -10.315 80.159 1.00 51.56 87 MET A O 1
ATOM 685 N N . PRO A 1 88 ? -13.132 -9.919 79.842 1.00 53.84 88 PRO A N 1
ATOM 686 C CA . PRO A 1 88 ? -12.401 -9.467 81.064 1.00 53.84 88 PRO A CA 1
ATOM 687 C C . PRO A 1 88 ? -10.905 -9.090 80.777 1.00 53.84 88 PRO A C 1
ATOM 689 O O . PRO A 1 88 ? -10.473 -9.259 79.646 1.00 53.84 88 PRO A O 1
ATOM 692 N N . LYS A 1 89 ? -9.998 -8.594 81.656 1.00 48.66 89 LYS A N 1
ATOM 693 C CA . LYS A 1 89 ? -9.944 -8.071 83.060 1.00 48.66 89 LYS A CA 1
ATOM 694 C C . LYS A 1 89 ? -8.735 -7.044 83.170 1.00 48.66 89 LYS A C 1
ATOM 696 O O . LYS A 1 89 ? -8.352 -6.571 82.105 1.00 48.66 89 LYS A O 1
ATOM 701 N N . PRO A 1 90 ? -8.154 -6.594 84.329 1.00 58.44 90 PRO A N 1
ATOM 702 C CA . PRO A 1 90 ? -7.532 -5.244 84.422 1.00 58.44 90 PRO A CA 1
ATOM 703 C C . PRO A 1 90 ? -6.078 -5.146 84.990 1.00 58.44 90 PRO A C 1
ATOM 705 O O . PRO A 1 90 ? -5.486 -6.166 85.343 1.00 58.44 90 PRO A O 1
ATOM 708 N N . SER A 1 91 ? -5.616 -3.894 85.235 1.00 51.09 91 SER A N 1
ATOM 709 C CA . SER A 1 91 ? -4.547 -3.392 86.170 1.00 51.09 91 SER A CA 1
ATOM 710 C C . SER A 1 91 ? -3.272 -2.816 85.507 1.00 51.09 91 SER A C 1
ATOM 712 O O . SER A 1 91 ? -2.896 -3.329 84.458 1.00 51.09 91 SER A O 1
ATOM 714 N N . PRO A 1 92 ? -2.498 -1.889 86.139 1.00 59.28 92 PRO A N 1
ATOM 715 C CA . PRO A 1 92 ? -2.808 -0.874 87.176 1.00 59.28 92 PRO A CA 1
ATOM 716 C C . PRO A 1 92 ? -2.299 0.574 86.830 1.00 59.28 92 PRO A C 1
ATOM 718 O O . PRO A 1 92 ? -1.654 0.763 85.801 1.00 59.28 92 PRO A O 1
ATOM 721 N N . PRO A 1 93 ? -2.546 1.616 87.667 1.00 65.06 93 PRO A N 1
ATOM 722 C CA . PRO A 1 93 ? -2.206 3.025 87.366 1.00 65.06 93 PRO A CA 1
ATOM 723 C C . PRO A 1 93 ? -1.019 3.632 88.164 1.00 65.06 93 PRO A C 1
ATOM 725 O O . PRO A 1 93 ? -0.694 3.178 89.262 1.00 65.06 93 PRO A O 1
ATOM 728 N N . ARG A 1 94 ? -0.441 4.749 87.675 1.00 42.44 94 ARG A N 1
ATOM 729 C CA . ARG A 1 94 ? 0.404 5.705 88.442 1.00 42.44 94 ARG A CA 1
ATOM 730 C C . ARG A 1 94 ? 0.323 7.154 87.877 1.00 42.44 94 ARG A C 1
ATOM 732 O O . ARG A 1 94 ? -0.152 7.298 86.753 1.00 42.44 94 ARG A O 1
ATOM 739 N N . PRO A 1 95 ? 0.667 8.219 88.649 1.00 54.12 95 PRO A N 1
ATOM 740 C CA . PRO A 1 95 ? -0.199 9.414 88.655 1.00 54.12 95 PRO A CA 1
ATOM 741 C C . PRO A 1 95 ? 0.480 10.821 88.689 1.00 54.12 95 PRO A C 1
ATOM 743 O O . PRO A 1 95 ? 1.548 10.969 89.271 1.00 54.12 95 PRO A O 1
ATOM 746 N N . VAL A 1 96 ? -0.248 11.857 88.211 1.00 47.03 96 VAL A N 1
ATOM 747 C CA . VAL A 1 96 ? -0.101 13.334 88.460 1.00 47.03 96 VAL A CA 1
ATOM 748 C C . VAL A 1 96 ? 1.298 13.996 88.265 1.00 47.03 96 VAL A C 1
ATOM 750 O O . VAL A 1 96 ? 2.260 13.317 87.933 1.00 47.03 96 VAL A O 1
ATOM 753 N N . PRO A 1 97 ? 1.484 15.319 88.502 1.00 58.94 97 PRO A N 1
ATOM 754 C CA . PRO A 1 97 ? 0.695 16.500 88.088 1.00 58.94 97 PRO A CA 1
ATOM 755 C C . PRO A 1 97 ? 1.566 17.586 87.397 1.00 58.94 97 PRO A C 1
ATOM 757 O O . PRO A 1 97 ? 2.783 17.577 87.539 1.00 58.94 97 PRO A O 1
ATOM 760 N N . GLN A 1 98 ? 0.950 18.633 86.824 1.00 41.56 98 GLN A N 1
ATOM 761 C CA . GLN A 1 98 ? 1.257 20.039 87.185 1.00 41.56 98 GLN A CA 1
ATOM 762 C C . GLN A 1 98 ? 0.240 21.032 86.591 1.00 41.56 98 GLN A C 1
ATOM 764 O O . GLN A 1 98 ? -0.514 20.691 85.684 1.00 41.56 98 GLN A O 1
ATOM 769 N N . ALA A 1 99 ? 0.147 22.230 87.180 1.00 39.06 99 ALA A N 1
ATOM 770 C CA . ALA A 1 99 ? -0.938 23.189 86.952 1.00 39.06 99 ALA A CA 1
ATOM 771 C C . ALA A 1 99 ? -0.509 24.646 87.234 1.00 39.06 99 ALA A C 1
ATOM 773 O O . ALA A 1 99 ? 0.470 24.849 87.949 1.00 39.06 99 ALA A O 1
ATOM 774 N N . LYS A 1 100 ? -1.369 25.603 86.819 1.00 47.34 100 LYS A N 1
ATOM 775 C CA . LYS A 1 100 ? -1.413 27.056 87.161 1.00 47.34 100 LYS A CA 1
ATOM 776 C C . LYS A 1 100 ? -0.490 28.003 86.337 1.00 47.34 100 LYS A C 1
ATOM 778 O O . LYS A 1 100 ? 0.522 27.539 85.831 1.00 47.34 100 LYS A O 1
ATOM 783 N N . PRO A 1 101 ? -0.755 29.338 86.306 1.00 49.31 101 PRO A N 1
ATOM 784 C CA . PRO A 1 101 ? -2.070 29.991 86.097 1.00 49.31 101 PRO A CA 1
ATOM 785 C C . PRO A 1 101 ? -2.048 31.348 85.309 1.00 49.31 101 PRO A C 1
ATOM 787 O O . PRO A 1 101 ? -0.996 31.926 85.078 1.00 49.31 101 PRO A O 1
ATOM 790 N N . ALA A 1 102 ? -3.253 31.910 85.091 1.00 36.56 102 ALA A N 1
ATOM 791 C CA . ALA A 1 102 ? -3.619 33.352 85.115 1.00 36.56 102 ALA A CA 1
ATOM 792 C C . ALA A 1 102 ? -3.315 34.323 83.928 1.00 36.56 102 ALA A C 1
ATOM 794 O O . ALA A 1 102 ? -2.178 34.709 83.696 1.00 36.56 102 ALA A O 1
ATOM 795 N N . THR A 1 103 ? -4.408 34.756 83.258 1.00 41.03 103 THR A N 1
ATOM 796 C CA . THR A 1 103 ? -4.943 36.148 83.051 1.00 41.03 103 THR A CA 1
ATOM 797 C C . THR A 1 103 ? -3.988 37.376 82.988 1.00 41.03 103 THR A C 1
ATOM 799 O O . THR A 1 103 ? -3.025 37.396 83.745 1.00 41.03 1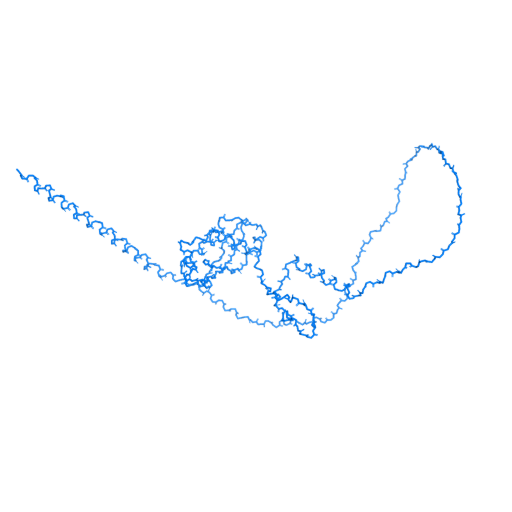03 THR A O 1
ATOM 802 N N . PRO A 1 104 ? -4.301 38.480 82.236 1.00 51.94 104 PRO A N 1
ATOM 803 C CA . PRO A 1 104 ? -5.664 38.952 81.897 1.00 51.94 104 PRO A CA 1
ATOM 804 C C . PRO A 1 104 ? -5.939 39.554 80.485 1.00 51.94 104 PRO A C 1
ATOM 806 O O . PRO A 1 104 ? -5.038 39.918 79.739 1.00 51.94 104 PRO A O 1
ATOM 809 N N . GLN A 1 105 ? -7.232 39.731 80.159 1.00 45.75 105 GLN A N 1
ATOM 810 C CA . GLN A 1 105 ? -7.731 40.657 79.112 1.00 45.75 105 GLN A CA 1
ATOM 811 C C . GLN A 1 105 ? -7.678 42.122 79.623 1.00 45.75 105 GLN A C 1
ATOM 813 O O . GLN A 1 105 ? -7.651 42.298 80.847 1.00 45.75 105 GLN A O 1
ATOM 818 N N . PRO A 1 106 ? -7.726 43.182 78.773 1.00 52.19 106 PRO A N 1
ATOM 819 C CA . PRO A 1 106 ? -9.044 43.722 78.357 1.00 52.19 106 PRO A CA 1
ATOM 820 C C . PRO A 1 106 ? -9.119 44.533 77.021 1.00 52.19 106 PRO A C 1
ATOM 822 O O . PRO A 1 106 ? -8.114 45.000 76.498 1.00 52.19 106 PRO A O 1
ATOM 825 N N . LYS A 1 107 ? -10.369 44.840 76.612 1.00 38.62 107 LYS A N 1
ATOM 826 C CA . LYS A 1 107 ? -10.858 45.904 75.681 1.00 38.62 107 LYS A CA 1
ATOM 827 C C . LYS A 1 107 ? -10.977 45.620 74.161 1.00 38.62 107 LYS A C 1
ATOM 829 O O . LYS A 1 107 ? -10.003 45.456 73.441 1.00 38.62 107 LYS A O 1
ATOM 834 N N . THR A 1 108 ? -12.235 45.684 73.711 1.00 41.47 108 THR A N 1
ATOM 835 C CA . THR A 1 108 ? -12.792 45.971 72.364 1.00 41.47 108 THR A CA 1
ATOM 836 C C . THR A 1 108 ? -12.376 47.368 71.833 1.00 41.47 108 THR A C 1
ATOM 838 O O . THR A 1 108 ? -11.965 48.172 72.676 1.00 41.47 108 THR A O 1
ATOM 841 N N . PRO A 1 109 ? -12.503 47.722 70.517 1.00 44.78 109 PRO A N 1
ATOM 842 C CA . PRO A 1 109 ? -13.713 47.501 69.690 1.00 44.78 109 PRO A CA 1
ATOM 843 C C . PRO A 1 109 ? -13.540 47.286 68.153 1.00 44.78 109 PRO A C 1
ATOM 845 O O . PRO A 1 109 ? -12.445 47.091 67.645 1.00 44.78 109 PRO A O 1
ATOM 848 N N . GLU A 1 110 ? -14.688 47.347 67.456 1.00 33.91 110 GLU A N 1
ATOM 849 C CA . GLU A 1 110 ? -14.917 47.663 66.026 1.00 33.91 110 GLU A CA 1
ATOM 850 C C . GLU A 1 110 ? -14.655 46.628 64.905 1.00 33.91 110 GLU A C 1
ATOM 852 O O . GLU A 1 110 ? -13.607 46.539 64.281 1.00 33.91 110 GLU A O 1
ATOM 857 N N . ALA A 1 111 ? -15.756 45.949 64.559 1.00 46.03 111 ALA A N 1
ATOM 858 C CA . ALA A 1 111 ? -16.352 45.929 63.218 1.00 46.03 111 ALA A CA 1
ATOM 859 C C . ALA A 1 111 ? -15.463 45.622 61.993 1.00 46.03 111 ALA A C 1
ATOM 861 O O . ALA A 1 111 ? -14.940 46.501 61.314 1.00 46.03 111 ALA A O 1
ATOM 862 N N . SER A 1 112 ? -15.510 44.363 61.557 1.00 41.88 112 SER A N 1
ATOM 863 C CA . SER A 1 112 ? -15.346 43.993 60.147 1.00 41.88 112 SER A CA 1
ATOM 864 C C . SER A 1 112 ? -16.243 42.794 59.841 1.0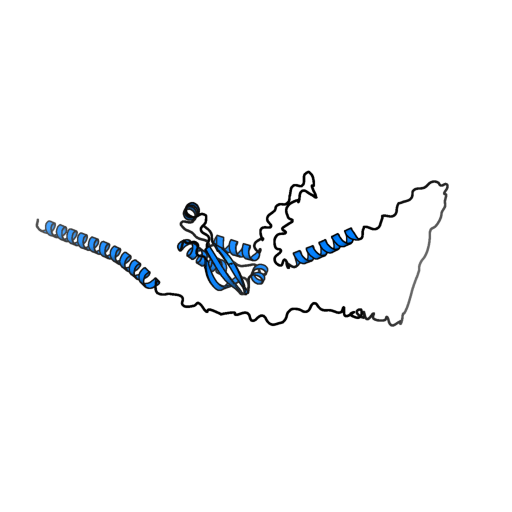0 41.88 112 SER A C 1
ATOM 866 O O . SER A 1 112 ? -16.034 41.711 60.383 1.00 41.88 112 SER A O 1
ATOM 868 N N . LYS A 1 113 ? -17.272 42.980 59.002 1.00 46.88 113 LYS A N 1
ATOM 869 C CA . LYS A 1 113 ? -18.040 41.859 58.435 1.00 46.88 113 LYS A CA 1
ATOM 870 C C . LYS A 1 113 ? -17.156 41.149 57.405 1.00 46.88 113 LYS A C 1
ATOM 872 O O . LYS A 1 113 ? -16.749 41.811 56.454 1.00 46.88 113 LYS A O 1
ATOM 877 N N . PRO A 1 114 ? -16.950 39.827 57.488 1.00 44.91 114 PRO A N 1
ATOM 878 C CA . PRO A 1 114 ? -16.683 39.039 56.298 1.00 44.91 114 PRO A CA 1
ATOM 879 C C . PRO A 1 114 ? -17.998 38.947 55.513 1.00 44.91 114 PRO A C 1
ATOM 881 O O . PRO A 1 114 ? -18.994 38.437 56.035 1.00 44.91 114 PRO A O 1
ATOM 884 N N . GLU A 1 115 ? -18.038 39.459 54.283 1.00 47.34 115 GLU A N 1
ATOM 885 C CA . GLU A 1 115 ? -19.139 39.127 53.376 1.00 47.34 115 GLU A CA 1
ATOM 886 C C . GLU A 1 115 ? -19.115 37.623 53.092 1.00 47.34 115 GLU A C 1
ATOM 888 O O . GLU A 1 115 ? -18.082 37.054 52.737 1.00 47.34 115 GLU A O 1
ATOM 893 N N . ALA A 1 116 ? -20.264 36.968 53.260 1.00 55.25 116 ALA A N 1
ATOM 894 C CA . ALA A 1 116 ? -20.409 35.580 52.855 1.00 55.25 116 ALA A CA 1
ATOM 895 C C . ALA A 1 116 ? -20.269 35.490 51.323 1.00 55.25 116 ALA A C 1
ATOM 897 O O . ALA A 1 116 ? -20.881 36.302 50.619 1.00 55.25 116 ALA A O 1
ATOM 898 N N . PRO A 1 117 ? -19.508 34.519 50.783 1.00 54.28 117 PRO A N 1
ATOM 899 C CA . PRO A 1 117 ? -19.402 34.350 49.342 1.00 54.28 117 PRO A CA 1
ATOM 900 C C . PRO A 1 117 ? -20.791 34.068 48.764 1.00 54.28 117 PRO A C 1
ATOM 902 O O . PRO A 1 117 ? -21.490 33.156 49.217 1.00 54.28 117 PRO A O 1
ATOM 905 N N . LYS A 1 118 ? -21.200 34.861 47.766 1.00 59.97 118 LYS A N 1
ATOM 906 C CA . LYS A 1 118 ? -22.445 34.614 47.029 1.00 59.97 118 LYS A CA 1
ATOM 907 C C . LYS A 1 118 ? -22.394 33.196 46.440 1.00 59.97 118 LYS A C 1
ATOM 909 O O . LYS A 1 118 ? -21.340 32.803 45.935 1.00 59.97 118 LYS A O 1
ATOM 914 N N . PRO A 1 119 ? -23.490 32.418 46.499 1.00 59.09 119 PRO A N 1
ATOM 915 C CA . PRO A 1 119 ? -23.516 31.109 45.861 1.00 59.09 119 PRO A CA 1
ATOM 916 C C . PRO A 1 119 ? -23.261 31.280 44.352 1.00 59.09 119 PRO A C 1
ATOM 918 O O . PRO A 1 119 ? -23.835 32.197 43.762 1.00 59.09 119 PRO A O 1
ATOM 921 N N . PRO A 1 120 ? -22.409 30.439 43.731 1.00 59.22 120 PRO A N 1
ATOM 922 C CA . PRO A 1 120 ? -22.128 30.526 42.301 1.00 59.22 120 PRO A CA 1
ATOM 923 C C . PRO A 1 120 ? -23.406 30.286 41.500 1.00 59.22 120 PRO A C 1
ATOM 925 O O . PRO A 1 120 ? -24.257 29.487 41.915 1.00 59.22 120 PRO A O 1
ATOM 928 N N . ASP A 1 121 ? -23.530 30.979 40.370 1.00 65.50 121 ASP A N 1
ATOM 929 C CA . ASP A 1 121 ? -24.781 31.029 39.628 1.00 65.50 121 ASP A CA 1
ATOM 930 C C . ASP A 1 121 ? -25.170 29.641 39.087 1.00 65.50 121 ASP A C 1
ATOM 932 O O . ASP A 1 121 ? -24.334 28.772 38.802 1.00 65.50 121 ASP A O 1
ATOM 936 N N . LEU A 1 122 ? -26.475 29.398 38.964 1.00 65.12 122 LEU A N 1
ATOM 937 C CA . LEU A 1 122 ? -26.999 28.111 38.500 1.00 65.12 122 LEU A CA 1
ATOM 938 C C . LEU A 1 122 ? -26.639 27.842 37.034 1.00 65.12 122 LEU A C 1
ATOM 940 O O . LEU A 1 122 ? -26.619 26.683 36.612 1.00 65.12 122 LEU A O 1
ATOM 944 N N . GLU A 1 123 ? -26.338 28.893 36.272 1.00 67.12 123 GLU A N 1
ATOM 945 C CA . GLU A 1 123 ? -25.810 28.810 34.912 1.00 67.12 123 GLU A CA 1
ATOM 946 C C . GLU A 1 123 ? -24.385 28.245 34.879 1.00 67.12 123 GLU A C 1
ATOM 948 O O . GLU A 1 123 ? -24.128 27.311 34.117 1.00 67.12 123 GLU A O 1
ATOM 953 N N . ASP A 1 124 ? -23.486 28.731 35.737 1.00 69.94 124 ASP A N 1
ATOM 954 C CA . ASP A 1 124 ? -22.081 28.305 35.769 1.00 69.94 124 ASP A CA 1
ATOM 955 C C . ASP A 1 124 ? -21.975 26.820 36.118 1.00 69.94 124 ASP A C 1
ATOM 957 O O . ASP A 1 124 ? -21.377 26.036 35.382 1.00 69.94 124 ASP A O 1
ATOM 961 N N . ARG A 1 125 ? -22.714 26.376 37.145 1.00 68.25 125 ARG A N 1
ATOM 962 C CA . ARG A 1 125 ? -22.809 24.947 37.492 1.00 68.25 125 ARG A CA 1
ATOM 963 C C . ARG A 1 125 ? -23.355 24.082 36.352 1.00 68.25 125 ARG A C 1
ATOM 965 O O . ARG A 1 125 ? -22.988 22.913 36.238 1.00 68.25 125 ARG A O 1
ATOM 972 N N . ARG A 1 126 ? -24.239 24.619 35.502 1.00 72.38 126 ARG A N 1
ATOM 973 C CA . ARG A 1 126 ? -24.747 23.913 34.311 1.00 72.38 126 ARG A CA 1
ATOM 974 C C . ARG A 1 126 ? -23.720 23.883 33.178 1.00 72.38 126 ARG A C 1
ATOM 976 O O . ARG A 1 126 ? -23.684 22.887 32.454 1.00 72.38 126 ARG A O 1
ATOM 983 N N . ARG A 1 127 ? -22.897 24.926 33.025 1.00 75.31 127 ARG A N 1
ATOM 984 C CA . ARG A 1 127 ? -21.772 24.964 32.075 1.00 75.31 127 ARG A CA 1
ATOM 985 C C . ARG A 1 127 ? -20.694 23.957 32.482 1.00 75.31 127 ARG A C 1
ATOM 987 O O . ARG A 1 127 ? -20.346 23.116 31.658 1.00 75.31 127 ARG A O 1
ATOM 994 N N . ASP A 1 128 ? -20.294 23.938 33.751 1.00 73.62 128 ASP A N 1
ATOM 995 C CA . ASP A 1 128 ? -19.310 22.988 34.293 1.00 73.62 128 ASP A CA 1
ATOM 996 C C . ASP A 1 128 ? -19.765 21.530 34.143 1.00 73.62 128 ASP A C 1
ATOM 998 O O . ASP A 1 128 ? -19.019 20.684 33.652 1.00 73.62 128 ASP A O 1
ATOM 1002 N N . MET A 1 129 ? -21.024 21.229 34.484 1.00 71.81 129 MET A N 1
ATOM 1003 C CA . MET A 1 129 ? -21.603 19.890 34.303 1.00 71.81 129 MET A CA 1
ATOM 1004 C C . MET A 1 129 ? -21.638 19.464 32.827 1.00 71.81 129 MET A C 1
ATOM 1006 O O . MET A 1 129 ? -21.364 18.305 32.519 1.00 71.81 129 MET A O 1
ATOM 1010 N N . ARG A 1 130 ? -21.948 20.380 31.897 1.00 76.31 130 ARG A N 1
ATOM 1011 C CA . ARG A 1 130 ? -21.894 20.095 30.452 1.00 76.31 130 ARG A CA 1
ATOM 1012 C C . ARG A 1 130 ? -20.462 19.850 29.981 1.00 76.31 130 ARG A C 1
ATOM 1014 O O . ARG A 1 130 ? -20.238 18.871 29.276 1.00 76.31 130 ARG A O 1
ATOM 1021 N N . ALA A 1 131 ? -19.508 20.677 30.408 1.00 78.88 131 ALA A N 1
ATOM 1022 C CA . ALA A 1 131 ? -18.096 20.517 30.077 1.00 78.88 131 ALA A CA 1
ATOM 1023 C C . ALA A 1 131 ? -17.536 19.181 30.596 1.00 78.88 131 ALA A C 1
ATOM 1025 O O . ALA A 1 131 ? -16.833 18.490 29.864 1.00 78.88 131 ALA A O 1
ATOM 1026 N N . LEU A 1 132 ? -17.905 18.768 31.814 1.00 76.44 132 LEU A N 1
ATOM 1027 C CA . LEU A 1 132 ? -17.513 17.477 32.384 1.00 76.44 132 LEU A CA 1
ATOM 1028 C C . LEU A 1 132 ? -18.090 16.292 31.587 1.00 76.44 132 LEU A C 1
ATOM 1030 O O . LEU A 1 132 ? -17.367 15.348 31.275 1.00 76.44 132 LEU A O 1
ATOM 1034 N N . ILE A 1 133 ? -19.374 16.351 31.214 1.00 74.75 133 ILE A N 1
ATOM 1035 C CA . ILE A 1 133 ? -20.031 15.308 30.409 1.00 74.75 133 ILE A CA 1
ATOM 1036 C C . ILE A 1 133 ? -19.414 15.217 29.007 1.00 74.75 133 ILE A C 1
ATOM 1038 O O . ILE A 1 133 ? -19.185 14.114 28.510 1.00 74.75 133 ILE A O 1
ATOM 1042 N N . ASP A 1 134 ? -19.118 16.349 28.367 1.00 67.81 134 ASP A N 1
ATOM 1043 C CA . ASP A 1 134 ? -18.485 16.353 27.047 1.00 67.81 134 ASP A CA 1
ATOM 1044 C C . ASP A 1 134 ? -17.019 15.894 27.101 1.00 67.81 134 ASP A C 1
ATOM 1046 O O . ASP A 1 134 ? -16.577 15.209 26.179 1.00 67.81 134 ASP A O 1
ATOM 1050 N N . ARG A 1 135 ? -16.300 16.146 28.204 1.00 73.94 135 ARG A N 1
ATOM 1051 C CA . ARG A 1 135 ? -14.957 15.594 28.442 1.00 73.94 135 ARG A CA 1
ATOM 1052 C C . ARG A 1 135 ? -14.986 14.072 28.615 1.00 73.94 135 ARG A C 1
ATOM 1054 O O . ARG A 1 135 ? -14.221 13.383 27.951 1.00 73.94 135 ARG A O 1
ATOM 1061 N N . MET A 1 136 ? -15.936 13.533 29.387 1.00 63.09 136 MET A N 1
ATOM 1062 C CA . MET A 1 136 ? -16.129 12.075 29.489 1.00 63.09 136 MET A CA 1
ATOM 1063 C C . MET A 1 136 ? -16.501 11.436 28.140 1.00 63.09 136 MET A C 1
ATOM 1065 O O . MET A 1 136 ? -16.063 10.328 27.844 1.00 63.09 136 MET A O 1
ATOM 1069 N N . ARG A 1 137 ? -17.271 12.123 27.285 1.00 61.44 137 ARG A N 1
ATOM 1070 C CA . ARG A 1 137 ? -17.579 11.642 25.923 1.00 61.44 137 ARG A CA 1
ATOM 1071 C C . ARG A 1 137 ? -16.363 11.650 24.997 1.00 61.44 137 ARG A C 1
ATOM 1073 O O . ARG A 1 137 ? -16.243 10.749 24.170 1.00 61.44 137 ARG A O 1
ATOM 1080 N N . GLN A 1 138 ? -15.478 12.641 25.132 1.00 67.19 138 GLN A N 1
ATOM 1081 C CA . GLN A 1 138 ? -14.196 12.675 24.421 1.00 67.19 138 GLN A CA 1
ATOM 1082 C C . GLN A 1 138 ? -13.282 11.528 24.872 1.00 67.19 138 GLN A C 1
ATOM 1084 O O . GLN A 1 138 ? -12.748 10.819 24.024 1.00 67.19 138 GLN A O 1
ATOM 1089 N N . GLU A 1 139 ? -13.164 11.291 26.181 1.00 60.22 139 GLU A N 1
ATOM 1090 C CA . GLU A 1 139 ? -12.370 10.186 26.747 1.00 60.22 139 GLU A CA 1
ATOM 1091 C C . GLU A 1 139 ? -12.907 8.800 26.350 1.00 60.22 139 GLU A C 1
ATOM 1093 O O . GLU A 1 139 ? -12.129 7.872 26.153 1.00 60.22 139 GLU A O 1
ATOM 1098 N N . GLN A 1 140 ? -14.223 8.654 26.161 1.00 51.25 140 GLN A N 1
ATOM 1099 C CA . GLN A 1 140 ? -14.846 7.406 25.695 1.00 51.25 140 GLN A CA 1
ATOM 1100 C C . GLN A 1 140 ? -14.764 7.184 24.173 1.00 51.25 140 GLN A C 1
ATOM 1102 O O . GLN A 1 140 ? -15.258 6.170 23.683 1.00 51.25 140 GLN A O 1
ATOM 1107 N N . GLY A 1 141 ? -14.191 8.114 23.401 1.00 54.34 141 GLY A N 1
ATOM 1108 C CA . GLY A 1 141 ? -14.060 7.980 21.944 1.00 54.34 141 GLY A CA 1
ATOM 1109 C C . GLY A 1 141 ? -15.387 7.992 21.169 1.00 54.34 141 GLY A C 1
ATOM 1110 O O . GLY A 1 141 ? -15.387 7.758 19.962 1.00 54.34 141 GLY A O 1
ATOM 1111 N N . ILE A 1 142 ? -16.517 8.303 21.821 1.00 51.78 142 ILE A N 1
ATOM 1112 C CA . ILE A 1 142 ? -17.856 8.370 21.206 1.00 51.78 142 ILE A CA 1
ATOM 1113 C C . ILE A 1 142 ? -18.041 9.728 20.510 1.00 51.78 142 ILE A C 1
ATOM 1115 O O . ILE A 1 142 ? -19.002 10.466 20.741 1.00 51.78 142 ILE A O 1
ATOM 1119 N N . ILE A 1 143 ? -17.093 10.075 19.641 1.00 49.50 143 ILE A N 1
ATOM 1120 C CA . ILE A 1 143 ? -17.246 11.162 18.677 1.00 49.50 143 ILE A CA 1
ATOM 1121 C C . ILE A 1 143 ? -17.872 10.542 17.429 1.00 49.50 143 ILE A C 1
ATOM 1123 O O . ILE A 1 143 ? -17.199 10.259 16.444 1.00 49.50 143 ILE A O 1
ATOM 1127 N N . ALA A 1 144 ? -19.184 10.306 17.507 1.00 48.41 144 ALA A N 1
ATOM 1128 C CA . ALA A 1 144 ? -20.000 10.182 16.306 1.00 48.41 144 ALA A CA 1
ATOM 1129 C C . ALA A 1 144 ? -19.861 11.472 15.486 1.00 48.41 144 ALA A C 1
ATOM 1131 O O . ALA A 1 144 ? -19.748 12.554 16.075 1.00 48.41 144 ALA A O 1
ATOM 1132 N N . ASP A 1 145 ? -19.869 11.337 14.160 1.00 48.44 145 ASP A N 1
ATOM 1133 C CA . ASP A 1 145 ? -19.567 12.389 13.187 1.00 48.44 145 ASP A CA 1
ATOM 1134 C C . ASP A 1 145 ? -20.233 13.726 13.533 1.00 48.44 145 ASP A C 1
ATOM 1136 O O . ASP A 1 145 ? -21.413 13.969 13.264 1.00 48.44 145 ASP A O 1
ATOM 1140 N N . ARG A 1 146 ? -19.456 14.632 14.136 1.00 50.81 146 ARG A N 1
ATOM 1141 C CA . ARG A 1 146 ? -19.858 16.028 14.255 1.00 50.81 146 ARG A CA 1
ATOM 1142 C C . ARG A 1 146 ? -19.658 16.643 12.881 1.00 50.81 146 ARG A C 1
ATOM 1144 O O . ARG A 1 146 ? -18.525 16.955 12.517 1.00 50.81 146 ARG A O 1
ATOM 1151 N N . LEU A 1 147 ? -20.755 16.831 12.144 1.00 51.22 147 LEU A N 1
ATOM 1152 C CA . LEU A 1 147 ? -20.747 17.746 11.007 1.00 51.22 147 LEU A CA 1
ATOM 1153 C C . LEU A 1 147 ? -20.151 19.089 11.473 1.00 51.22 147 LEU A C 1
ATOM 1155 O O . LEU A 1 147 ? -20.385 19.486 12.626 1.00 51.22 147 LEU A O 1
ATOM 1159 N N . PRO A 1 148 ? -19.352 19.768 10.629 1.00 52.56 148 PRO A N 1
ATOM 1160 C CA . PRO A 1 148 ? -18.827 21.083 10.969 1.00 52.56 148 PRO A CA 1
ATOM 1161 C C . PRO A 1 148 ? -19.989 22.005 11.352 1.00 52.56 148 PRO A C 1
ATOM 1163 O O . PRO A 1 148 ? -21.047 21.969 10.730 1.00 52.56 148 PRO A O 1
ATOM 1166 N N . ARG A 1 149 ? -19.809 22.803 12.410 1.00 53.91 149 ARG A N 1
ATOM 1167 C CA . ARG A 1 149 ? -20.797 23.826 12.764 1.00 53.91 149 ARG A CA 1
ATOM 1168 C C . ARG A 1 149 ? -20.764 24.909 11.694 1.00 53.91 149 ARG A C 1
ATOM 1170 O O . ARG A 1 149 ? -19.699 25.479 11.467 1.00 53.91 149 ARG A O 1
ATOM 1177 N N . ASP A 1 150 ? -21.916 25.209 11.109 1.00 50.28 150 ASP A N 1
ATOM 1178 C CA . ASP A 1 150 ? -22.059 26.322 10.166 1.00 50.28 150 ASP A CA 1
ATOM 1179 C C . ASP A 1 150 ? -21.741 27.671 10.853 1.00 50.28 150 ASP A C 1
ATOM 1181 O O . ASP A 1 150 ? -21.090 28.535 10.268 1.00 50.28 150 ASP A O 1
ATOM 1185 N N . ASP A 1 151 ? -22.052 27.786 12.151 1.00 49.81 151 ASP A N 1
ATOM 1186 C CA . ASP A 1 151 ? -21.782 28.950 13.015 1.00 49.81 151 ASP A CA 1
ATOM 1187 C C . ASP A 1 151 ? -20.305 29.074 13.471 1.00 49.81 151 ASP A C 1
ATOM 1189 O O . ASP A 1 151 ? -20.023 29.516 14.585 1.00 49.81 151 ASP A O 1
ATOM 1193 N N . ASN A 1 152 ? -19.332 28.640 12.661 1.00 50.38 152 ASN A N 1
ATOM 1194 C CA . ASN A 1 152 ? -17.897 28.780 12.979 1.00 50.38 152 ASN A CA 1
ATOM 1195 C C . ASN A 1 152 ? -17.260 30.056 12.384 1.00 50.38 152 ASN A C 1
ATOM 1197 O O . ASN A 1 152 ? -16.035 30.194 12.347 1.00 50.38 152 ASN A O 1
ATOM 1201 N N . TYR A 1 153 ? -18.098 30.989 11.926 1.00 51.62 153 TYR A N 1
ATOM 1202 C CA . TYR A 1 153 ? -17.736 32.352 11.547 1.00 51.62 153 TYR A CA 1
ATOM 1203 C C . TYR A 1 153 ? -18.353 33.336 12.548 1.00 51.62 153 TYR A C 1
ATOM 1205 O O . TYR A 1 153 ? -19.524 33.173 12.884 1.00 51.62 153 TYR A O 1
ATOM 1213 N N . PRO A 1 154 ? -17.627 34.379 12.995 1.00 50.06 154 PRO A N 1
ATOM 1214 C CA . PRO A 1 154 ? -18.240 35.449 13.767 1.00 50.06 154 PRO A CA 1
ATOM 1215 C C . PRO A 1 154 ? -19.239 36.202 12.881 1.00 50.06 154 PRO A C 1
ATOM 1217 O O . PRO A 1 154 ? -18.856 36.942 11.971 1.00 50.06 154 PRO A O 1
ATOM 1220 N N . THR A 1 155 ? -20.531 36.018 13.143 1.00 49.47 155 THR A N 1
ATOM 1221 C CA . THR A 1 155 ? -21.569 36.925 12.658 1.00 49.47 155 THR A CA 1
ATOM 1222 C C . THR A 1 155 ? -21.347 38.291 13.295 1.00 49.47 155 THR A C 1
ATOM 1224 O O . THR A 1 155 ? -21.205 38.400 14.510 1.00 49.47 155 THR A O 1
ATOM 1227 N N . ILE A 1 156 ? -21.312 39.337 12.466 1.00 49.19 156 ILE A N 1
ATOM 1228 C CA . ILE A 1 156 ? -20.914 40.712 12.838 1.00 49.19 156 ILE A CA 1
ATOM 1229 C C . ILE A 1 156 ? -21.767 41.298 13.987 1.00 49.19 156 ILE A C 1
ATOM 1231 O O . ILE A 1 156 ? -21.346 42.241 14.651 1.00 49.19 156 ILE A O 1
ATOM 1235 N N . GLU A 1 157 ? -22.940 40.717 14.246 1.00 52.97 157 GLU A N 1
ATOM 1236 C CA . GLU A 1 157 ? -23.881 41.109 15.300 1.00 52.97 157 GLU A CA 1
ATOM 1237 C C . GLU A 1 157 ? -23.331 40.913 16.731 1.00 52.97 157 GLU A C 1
ATOM 1239 O O . GLU A 1 157 ? -23.618 41.742 17.590 1.00 52.97 157 GLU A O 1
ATOM 1244 N N . ASP A 1 158 ? -22.468 39.914 16.970 1.00 52.75 158 ASP A N 1
ATOM 1245 C CA . ASP A 1 158 ? -21.808 39.653 18.270 1.00 52.75 158 ASP A CA 1
ATOM 1246 C C . ASP A 1 158 ? -20.351 40.179 18.299 1.00 52.75 158 ASP A C 1
ATOM 1248 O O . ASP A 1 158 ? -19.455 39.571 18.885 1.00 52.75 158 ASP A O 1
ATOM 1252 N N . GLY A 1 159 ? -20.079 41.284 17.595 1.00 50.31 159 GLY A N 1
ATOM 1253 C CA . GLY A 1 159 ? -18.732 41.748 17.240 1.00 50.31 159 GLY A CA 1
ATOM 1254 C C . GLY A 1 159 ? -17.741 41.982 18.394 1.00 50.31 159 GLY A C 1
ATOM 1255 O O . GLY A 1 159 ? -17.566 43.111 18.852 1.00 50.31 159 GLY A O 1
ATOM 1256 N N . GLU A 1 160 ? -16.985 40.947 18.772 1.00 50.06 160 GLU A N 1
ATOM 1257 C CA . GLU A 1 160 ? -15.754 41.085 19.560 1.00 50.06 160 GLU A CA 1
ATOM 1258 C C . GLU A 1 160 ? -14.666 41.793 18.733 1.00 50.06 160 GLU A C 1
ATOM 1260 O O . GLU A 1 160 ? -14.020 41.205 17.858 1.00 50.06 160 GLU A O 1
ATOM 1265 N N . GLU A 1 161 ? -14.438 43.075 19.024 1.00 46.44 161 GLU A N 1
ATOM 1266 C CA . GLU A 1 161 ? -13.414 43.899 18.379 1.00 46.44 161 GLU A CA 1
ATOM 1267 C C . GLU A 1 161 ? -12.001 43.393 18.743 1.00 46.44 161 GLU A C 1
ATOM 1269 O O . GLU A 1 161 ? -11.431 43.721 19.782 1.00 46.44 161 GLU A O 1
ATOM 1274 N N . GLY A 1 162 ? -11.446 42.530 17.884 1.00 51.50 162 GLY A N 1
ATOM 1275 C CA . GLY A 1 162 ? -10.179 41.821 18.113 1.00 51.50 162 GLY A CA 1
ATOM 1276 C C . GLY A 1 162 ? -10.293 40.291 18.152 1.00 51.50 162 GLY A C 1
ATOM 1277 O O . GLY A 1 162 ? -9.268 39.616 18.275 1.00 51.50 162 GLY A O 1
ATOM 1278 N N . GLY A 1 163 ? -11.501 39.733 17.999 1.00 47.72 163 GLY A N 1
ATOM 1279 C CA . GLY A 1 163 ? -11.751 38.295 17.916 1.00 47.72 163 GLY A CA 1
ATOM 1280 C C . GLY A 1 163 ? -10.980 37.637 16.767 1.00 47.72 163 GLY A C 1
ATOM 1281 O O . GLY A 1 163 ? -11.397 37.657 15.607 1.00 47.72 163 GLY A O 1
ATOM 1282 N N . ARG A 1 164 ? -9.832 37.025 17.081 1.00 48.56 164 ARG A N 1
ATOM 1283 C CA . ARG A 1 164 ? -9.000 36.294 16.116 1.00 48.56 164 ARG A CA 1
ATOM 1284 C C . ARG A 1 164 ? -9.663 34.949 15.816 1.00 48.56 164 ARG A C 1
ATOM 1286 O O . ARG A 1 164 ? -9.307 33.936 16.412 1.00 48.56 164 ARG A O 1
ATOM 1293 N N . GLY A 1 165 ? -10.660 34.982 14.931 1.00 48.72 165 GLY A N 1
ATOM 1294 C CA . GLY A 1 165 ? -11.575 33.874 14.673 1.00 48.72 165 GLY A CA 1
ATOM 1295 C C . GLY A 1 165 ? -10.863 32.534 14.515 1.00 48.72 165 GLY A C 1
ATOM 1296 O O . GLY A 1 165 ? -9.973 32.379 13.674 1.00 48.72 165 GLY A O 1
ATOM 1297 N N . THR A 1 166 ? -11.282 31.544 15.305 1.00 51.19 166 THR A N 1
ATOM 1298 C CA . THR A 1 166 ? -10.816 30.159 15.205 1.00 51.19 166 THR A CA 1
ATOM 1299 C C . THR A 1 166 ? -11.474 29.466 14.013 1.00 51.19 166 THR A C 1
ATOM 1301 O O . THR A 1 166 ? -12.132 28.437 14.161 1.00 51.19 166 THR A O 1
ATOM 1304 N N . GLY A 1 167 ? -11.245 30.009 12.812 1.00 44.31 167 GLY A N 1
ATOM 1305 C CA . GLY A 1 167 ? -11.590 29.421 11.513 1.00 44.31 167 GLY A CA 1
ATOM 1306 C C . GLY A 1 167 ? -10.754 28.178 11.193 1.00 44.31 167 GLY A C 1
ATOM 1307 O O . GLY A 1 167 ? -10.335 27.971 10.057 1.00 44.31 167 GLY A O 1
ATOM 1308 N N . GLY A 1 168 ? -10.459 27.372 12.214 1.00 46.38 168 GLY A N 1
ATOM 1309 C CA . GLY A 1 168 ? -9.868 26.063 12.067 1.00 46.38 168 GLY A CA 1
ATOM 1310 C C . GLY A 1 168 ? -10.890 25.162 11.404 1.00 46.38 168 GLY A C 1
ATOM 1311 O O . GLY A 1 168 ? -11.883 24.773 12.020 1.00 46.38 168 GLY A O 1
ATOM 1312 N N . THR A 1 169 ? -10.616 24.796 10.157 1.00 44.41 169 THR A N 1
ATOM 1313 C CA . THR A 1 169 ? -11.151 23.563 9.600 1.00 44.41 169 THR A CA 1
ATOM 1314 C C . THR A 1 169 ? -10.802 22.448 10.578 1.00 44.41 169 THR A C 1
ATOM 1316 O O . THR A 1 169 ? -9.629 22.155 10.818 1.00 44.41 169 THR A O 1
ATOM 1319 N N . ALA A 1 170 ? -11.822 21.842 11.186 1.00 49.19 170 ALA A N 1
ATOM 1320 C CA . ALA A 1 170 ? -11.641 20.633 11.967 1.00 49.19 170 ALA A CA 1
ATOM 1321 C C . ALA A 1 170 ? -11.269 19.515 10.987 1.00 49.19 170 ALA A C 1
ATOM 1323 O O . ALA A 1 170 ? -12.132 18.780 10.511 1.00 49.19 170 ALA A O 1
ATOM 1324 N N . GLN A 1 171 ? -9.982 19.428 10.635 1.00 52.69 171 GLN A N 1
ATOM 1325 C CA . GLN A 1 171 ? -9.443 18.272 9.938 1.00 52.69 171 GLN A CA 1
ATOM 1326 C C . GLN A 1 171 ? -9.824 17.056 10.772 1.00 52.69 171 GLN A C 1
ATOM 1328 O O . GLN A 1 171 ? -9.422 16.951 11.933 1.00 52.69 171 GLN A O 1
ATOM 1333 N N . ILE A 1 172 ? -10.635 16.176 10.184 1.00 56.12 172 ILE A N 1
ATOM 1334 C CA . ILE A 1 172 ? -10.998 14.895 10.779 1.00 56.12 172 ILE A CA 1
ATOM 1335 C C . ILE A 1 172 ? -9.677 14.163 10.990 1.00 56.12 172 ILE A C 1
ATOM 1337 O O . ILE A 1 172 ? -9.053 13.705 10.032 1.00 56.12 172 ILE A O 1
ATOM 1341 N N . GLN A 1 173 ? -9.196 14.152 12.234 1.00 65.31 173 GLN A N 1
ATOM 1342 C CA . GLN A 1 173 ? -7.908 13.554 12.543 1.00 65.31 173 GLN A CA 1
ATOM 1343 C C . GLN A 1 173 ? -8.016 12.065 12.244 1.00 65.31 173 GLN A C 1
ATOM 1345 O O . GLN A 1 173 ? -8.853 11.364 12.815 1.00 65.31 173 GLN A O 1
ATOM 1350 N N . ALA A 1 174 ? -7.181 11.599 11.316 1.00 71.62 174 ALA A N 1
ATOM 1351 C CA . ALA A 1 174 ? -7.085 10.188 11.000 1.00 71.62 174 ALA A CA 1
ATOM 1352 C C . ALA A 1 174 ? -6.840 9.400 12.294 1.00 71.62 174 ALA A C 1
ATOM 1354 O O . ALA A 1 174 ? -6.034 9.794 13.141 1.00 71.62 174 ALA A O 1
ATOM 1355 N N . ARG A 1 175 ? -7.577 8.298 12.448 1.00 86.12 175 ARG A N 1
ATOM 1356 C CA . ARG A 1 175 ? -7.587 7.476 13.664 1.00 86.12 175 ARG A CA 1
ATOM 1357 C C . ARG A 1 175 ? -6.134 7.061 13.980 1.00 86.12 175 ARG A C 1
ATOM 1359 O O . ARG A 1 175 ? -5.431 6.675 13.043 1.00 86.12 175 ARG A O 1
ATOM 1366 N N . PRO A 1 176 ? -5.643 7.125 15.236 1.00 89.44 176 PRO A N 1
ATOM 1367 C CA . PRO A 1 176 ? -4.231 6.845 15.544 1.00 89.44 176 PRO A CA 1
ATOM 1368 C C . PRO A 1 176 ? -3.752 5.471 15.052 1.00 89.44 176 PRO A C 1
ATOM 1370 O O . PRO A 1 176 ? -2.616 5.315 14.610 1.00 89.44 176 PRO A O 1
ATOM 1373 N N . SER A 1 177 ? -4.658 4.497 15.063 1.00 91.50 177 SER A N 1
ATOM 1374 C CA . SER A 1 177 ? -4.519 3.163 14.483 1.00 91.50 177 SER A CA 1
ATOM 1375 C C . SER A 1 177 ? -4.259 3.180 12.968 1.00 91.50 177 SER A C 1
ATOM 1377 O O . SER A 1 177 ? -3.298 2.579 12.490 1.00 91.50 177 SER A O 1
ATOM 1379 N N . LEU A 1 178 ? -5.067 3.925 12.211 1.00 90.44 178 LEU A N 1
ATOM 1380 C CA . LEU A 1 178 ? -4.926 4.108 10.766 1.00 90.44 178 LEU A CA 1
ATOM 1381 C C . LEU A 1 178 ? -3.663 4.912 10.411 1.00 90.44 178 LEU A C 1
ATOM 1383 O O . LEU A 1 178 ? -2.993 4.595 9.430 1.00 90.44 178 LEU A O 1
ATOM 1387 N N . LEU A 1 179 ? -3.279 5.894 11.233 1.00 91.12 179 LEU A N 1
ATOM 1388 C CA . LEU A 1 179 ? -1.993 6.592 11.106 1.00 91.12 179 LEU A CA 1
ATOM 1389 C C . LEU A 1 179 ? -0.799 5.653 11.333 1.00 91.12 179 LEU A C 1
ATOM 1391 O O . LEU A 1 179 ? 0.177 5.728 10.587 1.00 91.12 179 LEU A O 1
ATOM 1395 N N . ALA A 1 180 ? -0.875 4.748 12.314 1.00 91.88 180 ALA A N 1
ATOM 1396 C CA . ALA A 1 180 ? 0.153 3.733 12.539 1.00 91.88 180 ALA A CA 1
ATOM 1397 C C . ALA A 1 180 ? 0.277 2.782 11.336 1.00 91.88 180 ALA A C 1
ATOM 1399 O O . ALA A 1 180 ? 1.389 2.543 10.868 1.00 91.88 180 ALA A O 1
ATOM 1400 N N . LEU A 1 181 ? -0.847 2.323 10.774 1.00 91.94 181 LEU A N 1
ATOM 1401 C CA . LEU A 1 181 ? -0.868 1.495 9.563 1.00 91.94 181 LEU A CA 1
ATOM 1402 C C . LEU A 1 181 ? -0.285 2.224 8.339 1.00 91.94 181 LEU A C 1
ATOM 1404 O O . LEU A 1 181 ? 0.561 1.671 7.639 1.00 91.94 181 LEU A O 1
ATOM 1408 N N . GLN A 1 182 ? -0.668 3.484 8.102 1.00 91.69 182 GLN A N 1
ATOM 1409 C CA . GLN A 1 182 ? -0.082 4.288 7.024 1.00 91.69 182 GLN A CA 1
ATOM 1410 C C . GLN A 1 182 ? 1.422 4.524 7.226 1.00 91.69 182 GLN A C 1
ATOM 1412 O O . GLN A 1 182 ? 2.179 4.506 6.258 1.00 91.69 182 GLN A O 1
ATOM 1417 N N . SER A 1 183 ? 1.867 4.740 8.466 1.00 92.19 183 SER A N 1
ATOM 1418 C CA . SER A 1 183 ? 3.286 4.889 8.803 1.00 92.19 183 SER A CA 1
ATOM 1419 C C . SER A 1 183 ? 4.067 3.604 8.512 1.00 92.19 183 SER A C 1
ATOM 1421 O O . SER A 1 183 ? 5.103 3.661 7.851 1.00 92.19 183 SER A O 1
ATOM 1423 N N . ALA A 1 184 ? 3.531 2.447 8.917 1.00 92.31 184 ALA A N 1
ATOM 1424 C CA . ALA A 1 184 ? 4.086 1.131 8.610 1.00 92.31 184 ALA A CA 1
ATOM 1425 C C . ALA A 1 184 ? 4.241 0.930 7.096 1.00 92.31 184 ALA A C 1
ATOM 1427 O O . ALA A 1 184 ? 5.336 0.669 6.605 1.00 92.31 184 ALA A O 1
ATOM 1428 N N . MET A 1 185 ? 3.173 1.167 6.330 1.00 92.50 185 MET A N 1
ATOM 1429 C CA . MET A 1 185 ? 3.196 1.061 4.868 1.00 92.50 185 MET A CA 1
ATOM 1430 C C . MET A 1 185 ? 4.241 1.956 4.208 1.00 92.50 185 MET A C 1
ATOM 1432 O O . MET A 1 185 ? 4.958 1.490 3.327 1.00 92.50 185 MET A O 1
ATOM 1436 N N . ARG A 1 186 ? 4.373 3.217 4.640 1.00 89.94 186 ARG A N 1
ATOM 1437 C CA . ARG A 1 186 ? 5.350 4.161 4.070 1.00 89.94 186 ARG A CA 1
ATOM 1438 C C . ARG A 1 186 ? 6.802 3.696 4.235 1.00 89.94 186 ARG A C 1
ATOM 1440 O O . ARG A 1 186 ? 7.622 4.049 3.396 1.00 89.94 186 ARG A O 1
ATOM 1447 N N . LYS A 1 187 ? 7.127 2.892 5.257 1.00 91.06 187 LYS A N 1
ATOM 1448 C CA . LYS A 1 187 ? 8.471 2.299 5.428 1.00 91.06 187 LYS A CA 1
ATOM 1449 C C . LYS A 1 187 ? 8.792 1.243 4.366 1.00 91.06 187 LYS A C 1
ATOM 1451 O O . LYS A 1 187 ? 9.945 1.117 3.975 1.00 91.06 187 LYS A O 1
ATOM 1456 N N . HIS A 1 188 ? 7.778 0.510 3.903 1.00 90.19 188 HIS A N 1
ATOM 1457 C CA . HIS A 1 188 ? 7.890 -0.557 2.898 1.00 90.19 188 HIS A CA 1
ATOM 1458 C C . HIS A 1 188 ? 7.488 -0.093 1.486 1.00 90.19 188 HIS A C 1
ATOM 1460 O O . HIS A 1 188 ? 7.330 -0.898 0.568 1.00 90.19 188 HIS A O 1
ATOM 1466 N N . PHE A 1 189 ? 7.286 1.212 1.296 1.00 88.44 189 PHE A N 1
ATOM 1467 C CA . PHE A 1 189 ? 6.817 1.788 0.042 1.00 88.44 189 PHE A CA 1
ATOM 1468 C C . PHE A 1 189 ? 7.985 2.113 -0.892 1.00 88.44 189 PHE A C 1
ATOM 1470 O O . PHE A 1 189 ? 8.423 3.256 -1.028 1.00 88.44 189 PHE A O 1
ATOM 1477 N N . GLU A 1 190 ? 8.501 1.079 -1.549 1.00 82.38 190 GLU A N 1
ATOM 1478 C CA . GLU A 1 190 ? 9.577 1.215 -2.527 1.00 82.38 190 GLU A CA 1
ATOM 1479 C C . GLU A 1 190 ? 9.036 1.655 -3.899 1.00 82.38 190 GLU A C 1
ATOM 1481 O O . GLU A 1 190 ? 8.453 0.861 -4.641 1.00 82.38 190 GLU A O 1
ATOM 1486 N N . LEU A 1 191 ? 9.284 2.915 -4.283 1.00 81.06 191 LEU A N 1
ATOM 1487 C CA . LEU A 1 191 ? 9.196 3.345 -5.682 1.00 81.06 191 LEU A CA 1
ATOM 1488 C C . LEU A 1 191 ? 10.580 3.665 -6.258 1.00 81.06 191 LEU A C 1
ATOM 1490 O O . LEU A 1 191 ? 11.140 4.715 -5.933 1.00 81.06 191 LEU A O 1
ATOM 1494 N N . PRO A 1 192 ? 11.093 2.874 -7.223 1.00 71.94 192 PRO A N 1
ATOM 1495 C CA . PRO A 1 192 ? 12.386 3.143 -7.862 1.00 71.94 192 PRO A CA 1
ATOM 1496 C C . PRO A 1 192 ? 12.412 4.444 -8.689 1.00 71.94 192 PRO A C 1
ATOM 1498 O O . PRO A 1 192 ? 13.471 4.866 -9.146 1.00 71.94 192 PRO A O 1
ATOM 1501 N N . VAL A 1 193 ? 11.253 5.082 -8.903 1.00 78.19 193 VAL A N 1
ATOM 1502 C CA . VAL A 1 193 ? 11.084 6.318 -9.692 1.00 78.19 193 VAL A CA 1
ATOM 1503 C C . VAL A 1 193 ? 10.262 7.378 -8.920 1.00 78.19 193 VAL A C 1
ATOM 1505 O O . VAL A 1 193 ? 9.810 8.357 -9.508 1.00 78.19 193 VAL A O 1
ATOM 1508 N N . GLY A 1 194 ? 10.074 7.211 -7.600 1.00 76.75 194 GLY A N 1
ATOM 1509 C CA . GLY A 1 194 ? 9.116 7.985 -6.786 1.00 76.75 194 GLY A CA 1
ATOM 1510 C C . GLY A 1 194 ? 9.231 9.507 -6.931 1.00 76.75 194 GLY A C 1
ATOM 1511 O O . GLY A 1 194 ? 8.256 10.164 -7.286 1.00 76.75 194 GLY A O 1
ATOM 1512 N N . ASN A 1 195 ? 10.439 10.063 -6.788 1.00 79.31 195 ASN A N 1
ATOM 1513 C CA . ASN A 1 195 ? 10.662 11.513 -6.902 1.00 79.31 195 ASN A CA 1
ATOM 1514 C C . ASN A 1 195 ? 10.222 12.083 -8.264 1.00 79.31 195 ASN A C 1
ATOM 1516 O O . ASN A 1 195 ? 9.557 13.113 -8.306 1.00 79.31 195 ASN A O 1
ATOM 1520 N N . ARG A 1 196 ? 10.524 11.394 -9.375 1.00 83.00 196 ARG A N 1
ATOM 1521 C CA . ARG A 1 196 ? 10.102 11.844 -10.716 1.00 83.00 196 ARG A CA 1
ATOM 1522 C C . ARG A 1 196 ? 8.591 11.722 -10.897 1.00 83.00 196 ARG A C 1
ATOM 1524 O O . ARG A 1 196 ? 7.982 12.611 -11.473 1.00 83.00 196 ARG A O 1
ATOM 1531 N N . LEU A 1 197 ? 7.988 10.646 -10.387 1.00 82.75 197 LEU A N 1
ATOM 1532 C CA . LEU A 1 197 ? 6.536 10.441 -10.422 1.00 82.75 197 LEU A CA 1
ATOM 1533 C C . LEU A 1 197 ? 5.784 11.538 -9.662 1.00 82.75 197 LEU A C 1
ATOM 1535 O O . LEU A 1 197 ? 4.748 12.004 -10.127 1.00 82.75 197 LEU A O 1
ATOM 1539 N N . LYS A 1 198 ? 6.338 11.988 -8.535 1.00 84.38 198 LYS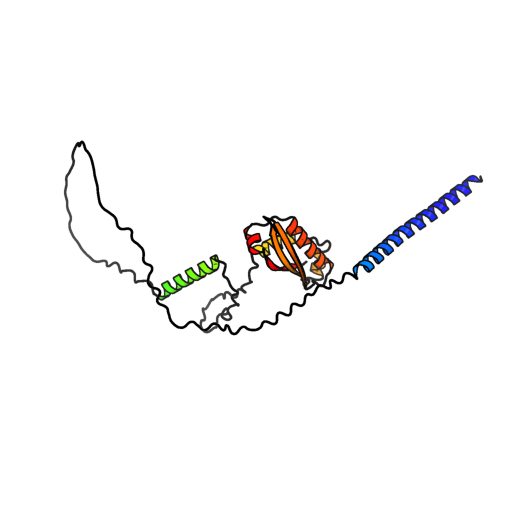 A N 1
ATOM 1540 C CA . LYS A 1 198 ? 5.815 13.098 -7.737 1.00 84.38 198 LYS A CA 1
ATOM 1541 C C . LYS A 1 198 ? 5.912 14.450 -8.449 1.00 84.38 198 LYS A C 1
ATOM 1543 O O . LYS A 1 198 ? 5.013 15.273 -8.306 1.00 84.38 198 LYS A O 1
ATOM 1548 N N . GLU A 1 199 ? 6.971 14.670 -9.227 1.00 86.19 199 GLU A N 1
ATOM 1549 C CA . GLU A 1 199 ? 7.136 15.862 -10.069 1.00 86.19 199 GLU A CA 1
ATOM 1550 C C . GLU A 1 199 ? 6.180 15.855 -11.276 1.00 86.19 199 GLU A C 1
ATOM 1552 O O . GLU A 1 199 ? 5.568 16.878 -11.575 1.00 86.19 199 GLU A O 1
ATOM 1557 N N . THR A 1 200 ? 6.015 14.717 -11.963 1.00 86.94 200 THR A N 1
ATOM 1558 C CA . THR A 1 200 ? 5.162 14.627 -13.163 1.00 86.94 200 THR A CA 1
ATOM 1559 C C . THR A 1 200 ? 3.673 14.491 -12.848 1.00 86.94 200 THR A C 1
ATOM 1561 O O . THR A 1 200 ? 2.839 14.970 -13.614 1.00 86.94 200 THR A O 1
ATOM 1564 N N . HIS A 1 201 ? 3.325 13.829 -11.742 1.00 84.38 201 HIS A N 1
ATOM 1565 C CA . HIS A 1 201 ? 1.949 13.520 -11.348 1.00 84.38 201 HIS A CA 1
ATOM 1566 C C . HIS A 1 201 ? 1.719 13.771 -9.841 1.00 84.38 201 HIS A C 1
ATOM 1568 O O . HIS A 1 201 ? 1.413 12.839 -9.094 1.00 84.38 201 HIS A O 1
ATOM 1574 N N . PRO A 1 202 ? 1.810 15.032 -9.371 1.00 83.56 202 PRO A N 1
ATOM 1575 C CA . PRO A 1 202 ? 1.628 15.379 -7.956 1.00 83.56 202 PRO A CA 1
ATOM 1576 C C . PRO A 1 202 ? 0.216 15.087 -7.419 1.00 83.56 202 PRO A C 1
ATOM 1578 O O . PRO A 1 202 ? 0.016 15.035 -6.209 1.00 83.56 202 PRO A O 1
ATOM 1581 N N . THR A 1 203 ? -0.766 14.899 -8.306 1.00 87.12 203 THR A N 1
ATOM 1582 C CA . THR A 1 203 ? -2.162 14.572 -7.981 1.00 87.12 203 THR A CA 1
ATOM 1583 C C . THR A 1 203 ? -2.494 13.083 -8.135 1.00 87.12 203 THR A C 1
ATOM 1585 O O . THR A 1 203 ? -3.666 12.724 -8.062 1.00 87.12 203 THR A O 1
ATOM 1588 N N . ALA A 1 204 ? -1.509 12.209 -8.379 1.00 86.50 204 ALA A N 1
ATOM 1589 C CA . ALA A 1 204 ? -1.739 10.767 -8.468 1.00 86.50 204 ALA A CA 1
ATOM 1590 C C . ALA A 1 204 ? -2.040 10.187 -7.077 1.00 86.50 204 ALA A C 1
ATOM 1592 O O . ALA A 1 204 ? -1.140 10.017 -6.253 1.00 86.50 204 ALA A O 1
ATOM 1593 N N . LEU A 1 205 ? -3.314 9.884 -6.826 1.00 89.62 205 LEU A N 1
ATOM 1594 C CA . LEU A 1 205 ? -3.806 9.295 -5.584 1.00 89.62 205 LEU A CA 1
ATOM 1595 C C . LEU A 1 205 ? -4.484 7.962 -5.892 1.00 89.62 205 LEU A C 1
ATOM 1597 O O . LEU A 1 205 ? -5.394 7.912 -6.711 1.00 89.62 205 LEU A O 1
ATOM 1601 N N . GLY A 1 206 ? -4.032 6.891 -5.245 1.00 90.38 206 GLY A N 1
ATOM 1602 C CA . GLY A 1 206 ? -4.687 5.583 -5.294 1.00 90.38 206 GLY A CA 1
ATOM 1603 C C . GLY A 1 206 ? -5.392 5.295 -3.974 1.00 90.38 206 GLY A C 1
ATOM 1604 O O . GLY A 1 206 ? -4.870 5.639 -2.912 1.00 90.38 206 GLY A O 1
ATOM 1605 N N . TYR A 1 207 ? -6.547 4.639 -4.019 1.00 93.69 207 TYR A N 1
ATOM 1606 C CA . TYR A 1 207 ? -7.301 4.264 -2.823 1.00 93.69 207 TYR A CA 1
ATOM 1607 C C . TYR A 1 207 ? -7.522 2.755 -2.778 1.00 93.69 207 TYR A C 1
ATOM 1609 O O . TYR A 1 207 ? -8.133 2.173 -3.675 1.00 93.69 207 TYR A O 1
ATOM 1617 N N . PHE A 1 208 ? -7.059 2.122 -1.702 1.00 95.00 208 PHE A N 1
ATOM 1618 C CA . PHE A 1 208 ? -7.263 0.700 -1.433 1.00 95.00 208 PHE A CA 1
ATOM 1619 C C . PHE A 1 208 ? -8.202 0.523 -0.247 1.00 95.00 208 PHE A C 1
ATOM 1621 O O . PHE A 1 208 ? -8.020 1.158 0.790 1.00 95.00 208 PHE A O 1
ATOM 1628 N N . ARG A 1 209 ? -9.179 -0.374 -0.368 1.00 94.94 209 ARG A N 1
ATOM 1629 C CA . ARG A 1 209 ? -9.968 -0.842 0.770 1.00 94.94 209 ARG A CA 1
ATOM 1630 C C . ARG A 1 209 ? -9.312 -2.091 1.326 1.00 94.94 209 ARG A C 1
ATOM 1632 O O . ARG A 1 209 ? -9.062 -3.049 0.592 1.00 94.94 209 ARG A O 1
ATOM 1639 N N . VAL A 1 210 ? -9.044 -2.070 2.624 1.00 95.19 210 VAL A N 1
ATOM 1640 C CA . VAL A 1 210 ? -8.385 -3.164 3.332 1.00 95.19 210 VAL A CA 1
ATOM 1641 C C . VAL A 1 210 ? -9.245 -3.578 4.513 1.00 95.19 210 VAL A C 1
ATOM 1643 O O . VAL A 1 210 ? -9.720 -2.738 5.276 1.00 95.19 210 VAL A O 1
ATOM 1646 N N . ARG A 1 211 ? -9.435 -4.887 4.667 1.00 96.19 211 ARG A N 1
ATOM 1647 C CA . ARG A 1 211 ? -10.069 -5.490 5.836 1.00 96.19 211 ARG A CA 1
ATOM 1648 C C . ARG A 1 211 ? -9.056 -6.373 6.539 1.00 96.19 211 ARG A C 1
ATOM 1650 O O . ARG A 1 211 ? -8.521 -7.303 5.932 1.00 96.19 211 ARG A O 1
ATOM 1657 N N . LEU A 1 212 ? -8.802 -6.077 7.807 1.00 95.31 212 LEU A N 1
ATOM 1658 C CA . LEU A 1 212 ? -7.771 -6.738 8.602 1.00 95.31 212 LEU A CA 1
ATOM 1659 C C . LEU A 1 212 ? -8.383 -7.630 9.682 1.00 95.31 212 LEU A C 1
ATOM 1661 O O . LEU A 1 212 ? -9.441 -7.326 10.238 1.00 95.31 212 LEU A O 1
ATOM 1665 N N . VAL A 1 213 ? -7.693 -8.721 9.997 1.00 95.94 213 VAL A N 1
ATOM 1666 C CA . VAL A 1 213 ? -7.986 -9.598 11.134 1.00 95.94 213 VAL A CA 1
ATOM 1667 C C . VAL A 1 213 ? -6.744 -9.660 12.011 1.00 95.94 213 VAL A C 1
ATOM 1669 O O . VAL A 1 213 ? -5.670 -10.028 11.545 1.00 95.94 213 VAL A O 1
ATOM 1672 N N . GLY A 1 214 ? -6.872 -9.266 13.276 1.00 92.25 214 GLY A N 1
ATOM 1673 C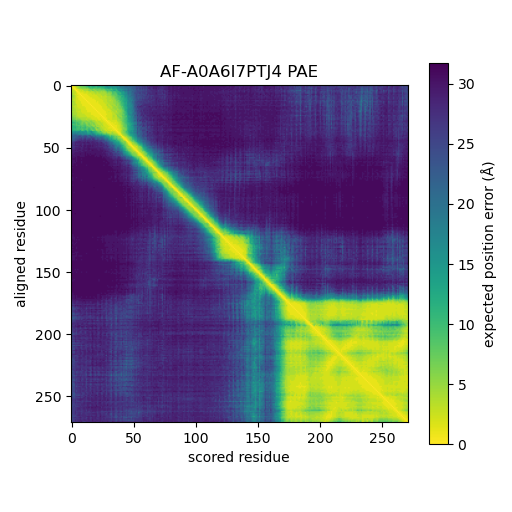 CA . GLY A 1 214 ? -5.799 -9.380 14.255 1.00 92.25 214 GLY A CA 1
ATOM 1674 C C . GLY A 1 214 ? -5.542 -10.831 14.650 1.00 92.25 214 GLY A C 1
ATOM 1675 O O . GLY A 1 214 ? -6.455 -11.518 15.107 1.00 92.25 214 GLY A O 1
ATOM 1676 N N . VAL A 1 215 ? -4.292 -11.273 14.524 1.00 92.31 215 VAL A N 1
ATOM 1677 C CA . VAL A 1 215 ? -3.820 -12.588 14.973 1.00 92.31 215 VAL A CA 1
ATOM 1678 C C . VAL A 1 215 ? -2.630 -12.362 15.906 1.00 92.31 215 VAL A C 1
ATOM 1680 O O . VAL A 1 215 ? -1.493 -12.155 15.484 1.00 92.31 215 VAL A O 1
ATOM 1683 N N . GLY A 1 216 ? -2.905 -12.327 17.213 1.00 90.69 216 GLY A N 1
ATOM 16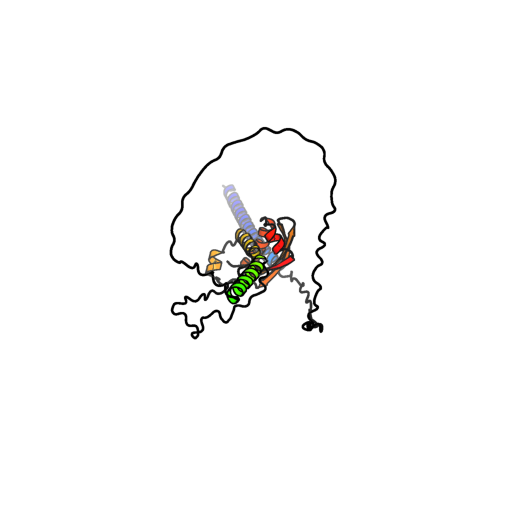84 C CA . GLY A 1 216 ? -1.914 -11.937 18.219 1.00 90.69 216 GLY A CA 1
ATOM 1685 C C . GLY A 1 216 ? -1.491 -10.474 18.054 1.00 90.69 216 GLY A C 1
ATOM 1686 O O . GLY A 1 216 ? -2.330 -9.584 18.152 1.00 90.69 216 GLY A O 1
ATOM 1687 N N . ASN A 1 217 ? -0.199 -10.241 17.789 1.00 90.75 217 ASN A N 1
ATOM 1688 C CA . ASN A 1 217 ? 0.382 -8.903 17.587 1.00 90.75 217 ASN A CA 1
ATOM 1689 C C . ASN A 1 217 ? 0.616 -8.554 16.096 1.00 90.75 217 ASN A C 1
ATOM 1691 O O . ASN A 1 217 ? 1.343 -7.609 15.779 1.00 90.75 217 ASN A O 1
ATOM 1695 N N . GLN A 1 218 ? 0.039 -9.337 15.182 1.00 92.69 218 GLN A N 1
ATOM 1696 C CA . GLN A 1 218 ? 0.138 -9.166 13.730 1.00 92.69 218 GLN A CA 1
ATOM 1697 C C . GLN A 1 218 ? -1.256 -9.066 13.099 1.00 92.69 218 GLN A C 1
ATOM 1699 O O . GLN A 1 218 ? -2.270 -9.372 13.731 1.00 92.69 218 GLN A O 1
ATOM 1704 N N . PHE A 1 219 ? -1.301 -8.633 11.841 1.00 94.50 219 PHE A N 1
ATOM 1705 C CA . PHE A 1 219 ? -2.526 -8.547 11.054 1.00 94.50 219 PHE A CA 1
ATOM 1706 C C . PHE A 1 219 ? -2.476 -9.494 9.859 1.00 94.50 219 PHE A C 1
ATOM 1708 O O . PHE A 1 219 ? -1.535 -9.466 9.068 1.00 94.50 219 PHE A O 1
ATOM 1715 N N . GLU A 1 220 ? -3.553 -10.244 9.660 1.00 93.75 220 GLU A N 1
ATOM 1716 C CA . GLU A 1 220 ? -3.826 -10.949 8.414 1.00 93.75 220 GLU A CA 1
ATOM 1717 C C . GLU A 1 220 ? -4.797 -10.139 7.543 1.00 93.75 220 GLU A C 1
ATOM 1719 O O . GLU A 1 220 ? -5.723 -9.484 8.033 1.00 93.75 220 GLU A O 1
ATOM 1724 N N . ILE A 1 221 ? -4.587 -10.176 6.225 1.00 94.50 221 ILE A N 1
ATOM 1725 C CA . ILE A 1 221 ? -5.469 -9.528 5.248 1.00 94.50 221 ILE A CA 1
ATOM 1726 C C . ILE A 1 221 ? -6.663 -10.451 4.990 1.00 94.50 221 ILE A C 1
ATOM 1728 O O . ILE A 1 221 ? -6.512 -11.480 4.335 1.00 94.50 221 ILE A O 1
ATOM 1732 N N . ALA A 1 222 ? -7.856 -10.054 5.433 1.00 94.50 222 ALA A N 1
ATOM 1733 C CA . ALA A 1 222 ? -9.099 -10.733 5.064 1.00 94.50 222 ALA A CA 1
ATOM 1734 C C . ALA A 1 222 ? -9.578 -10.322 3.663 1.00 94.50 222 ALA A C 1
ATOM 1736 O O . ALA A 1 222 ? -10.067 -11.154 2.902 1.00 94.50 222 ALA A O 1
ATOM 1737 N N . SER A 1 223 ? -9.420 -9.046 3.300 1.00 94.69 223 SER A N 1
ATOM 1738 C CA . SER A 1 223 ? -9.625 -8.574 1.929 1.00 94.69 223 SER A CA 1
ATOM 1739 C C . SER A 1 223 ? -8.762 -7.354 1.614 1.00 94.69 223 SER A C 1
ATOM 1741 O O . SER A 1 223 ? -8.480 -6.522 2.476 1.00 94.69 223 SER A O 1
ATOM 1743 N N . LEU A 1 224 ? -8.335 -7.267 0.355 1.00 95.38 224 LEU A N 1
ATOM 1744 C CA . LEU A 1 224 ? -7.601 -6.142 -0.213 1.00 95.38 224 LEU A CA 1
ATOM 1745 C C . LEU A 1 224 ? -8.152 -5.894 -1.615 1.00 95.38 224 LEU A C 1
ATOM 1747 O O . LEU A 1 224 ? -8.112 -6.792 -2.457 1.00 95.38 224 LEU A O 1
ATOM 1751 N N . SER A 1 225 ? -8.685 -4.700 -1.858 1.00 94.56 225 SER A N 1
ATOM 1752 C CA . SER A 1 225 ? -9.235 -4.309 -3.155 1.00 94.56 225 SER A CA 1
ATOM 1753 C C . SER A 1 225 ? -8.861 -2.874 -3.512 1.00 94.56 225 SER A C 1
ATOM 1755 O O . SER A 1 225 ? -8.823 -1.988 -2.659 1.00 94.56 225 SER A O 1
ATOM 1757 N N . LEU A 1 226 ? -8.587 -2.642 -4.795 1.00 94.12 226 LEU A N 1
ATOM 1758 C CA . LEU A 1 226 ? -8.419 -1.301 -5.345 1.00 94.12 226 LEU A CA 1
ATOM 1759 C C . LEU A 1 226 ? -9.808 -0.668 -5.503 1.00 94.12 226 LEU A C 1
ATOM 1761 O O . LEU A 1 226 ? -10.668 -1.236 -6.173 1.00 94.12 226 LEU A O 1
ATOM 1765 N N . VAL A 1 227 ? -10.032 0.479 -4.862 1.00 94.12 227 VAL A N 1
ATOM 1766 C CA . VAL A 1 227 ? -11.270 1.270 -4.980 1.00 94.12 227 VAL A CA 1
ATOM 1767 C C . VAL A 1 227 ? -11.151 2.240 -6.147 1.00 94.12 227 VAL A C 1
ATOM 1769 O O . VAL A 1 227 ? -12.056 2.334 -6.970 1.00 94.12 227 VAL A O 1
ATOM 1772 N N . GLU A 1 228 ? -10.018 2.933 -6.226 1.00 93.62 228 GLU A N 1
ATOM 1773 C CA . GLU A 1 228 ? -9.723 3.933 -7.247 1.00 93.62 228 GLU A CA 1
ATOM 1774 C C . GLU A 1 228 ? -8.232 3.856 -7.592 1.00 93.62 228 GLU A C 1
ATOM 1776 O O . GLU A 1 228 ? -7.376 3.851 -6.702 1.00 93.62 228 GLU A O 1
ATOM 1781 N N . SER A 1 229 ? -7.931 3.734 -8.886 1.00 91.50 229 SER A N 1
ATOM 1782 C CA . SER A 1 229 ? -6.562 3.680 -9.404 1.00 91.50 229 SER A CA 1
ATOM 1783 C C . SER A 1 229 ? -5.952 5.074 -9.439 1.00 91.50 229 SER A C 1
ATOM 1785 O O . SER A 1 229 ? -6.596 6.022 -9.881 1.00 91.50 229 SER A O 1
ATOM 1787 N N . SER A 1 230 ? -4.665 5.173 -9.108 1.00 91.25 230 SER A N 1
ATOM 1788 C CA . SER A 1 230 ? -3.885 6.404 -9.285 1.00 91.25 230 SER A CA 1
ATOM 1789 C C . SER A 1 230 ? -3.643 6.802 -10.750 1.00 91.25 230 SER A C 1
ATOM 1791 O O . SER A 1 230 ? -2.983 7.807 -11.016 1.00 91.25 230 SER A O 1
ATOM 1793 N N . GLY A 1 231 ? -4.100 5.990 -11.712 1.00 90.56 231 GLY A N 1
ATOM 1794 C CA . GLY A 1 231 ? -3.762 6.099 -13.132 1.00 90.56 231 GLY A CA 1
ATOM 1795 C C . GLY A 1 231 ? -2.365 5.565 -13.472 1.00 90.56 231 GLY A C 1
ATOM 1796 O O . GLY A 1 231 ? -1.984 5.540 -14.641 1.00 90.56 231 GLY A O 1
ATOM 1797 N N . ILE A 1 232 ? -1.596 5.112 -12.473 1.00 90.50 232 ILE A N 1
ATOM 1798 C CA . ILE A 1 232 ? -0.210 4.669 -12.624 1.00 90.50 232 ILE A CA 1
ATOM 1799 C C . ILE A 1 232 ? -0.077 3.257 -12.048 1.00 90.50 232 ILE A C 1
ATOM 1801 O O . ILE A 1 232 ? 0.162 3.063 -10.859 1.00 90.50 232 ILE A O 1
ATOM 1805 N N . ALA A 1 233 ? -0.158 2.242 -12.912 1.00 90.44 233 ALA A N 1
ATOM 1806 C CA . ALA A 1 233 ? -0.155 0.832 -12.500 1.00 90.44 233 ALA A CA 1
ATOM 1807 C C . ALA A 1 233 ? 1.074 0.409 -11.660 1.00 90.44 233 ALA A C 1
ATOM 1809 O O . ALA A 1 233 ? 0.995 -0.537 -10.877 1.00 90.44 233 ALA A O 1
ATOM 1810 N N . ILE A 1 234 ? 2.212 1.101 -11.803 1.00 90.62 234 ILE A N 1
ATOM 1811 C CA . ILE A 1 234 ? 3.410 0.872 -10.976 1.00 90.62 234 ILE A CA 1
ATOM 1812 C C . ILE A 1 234 ? 3.182 1.346 -9.531 1.00 90.62 234 ILE A C 1
ATOM 1814 O O . ILE A 1 234 ? 3.575 0.635 -8.612 1.00 90.62 234 ILE A O 1
ATOM 1818 N N . LEU A 1 235 ? 2.530 2.500 -9.342 1.00 90.19 235 LEU A N 1
ATOM 1819 C CA . LEU A 1 235 ? 2.223 3.104 -8.040 1.00 90.19 235 LEU A CA 1
ATOM 1820 C C . LEU A 1 235 ? 1.151 2.298 -7.292 1.00 90.19 235 LEU A C 1
ATOM 1822 O O . LEU A 1 235 ? 1.306 2.010 -6.106 1.00 90.19 235 LEU A O 1
ATOM 1826 N N . ASP A 1 236 ? 0.104 1.862 -7.999 1.00 92.69 236 ASP A N 1
ATOM 1827 C CA . ASP A 1 236 ? -0.926 0.990 -7.423 1.00 92.69 236 ASP A CA 1
ATOM 1828 C C . ASP A 1 236 ? -0.302 -0.343 -6.965 1.00 92.69 236 ASP A C 1
ATOM 1830 O O . ASP A 1 236 ? -0.491 -0.778 -5.828 1.00 92.69 236 ASP A O 1
ATOM 1834 N N . ARG A 1 237 ? 0.529 -0.968 -7.814 1.00 93.06 237 ARG A N 1
ATOM 1835 C CA . ARG A 1 237 ? 1.197 -2.237 -7.491 1.00 93.06 237 ARG A CA 1
ATOM 1836 C C . ARG A 1 237 ? 2.237 -2.108 -6.375 1.00 93.06 237 ARG A C 1
ATOM 1838 O O . ARG A 1 237 ?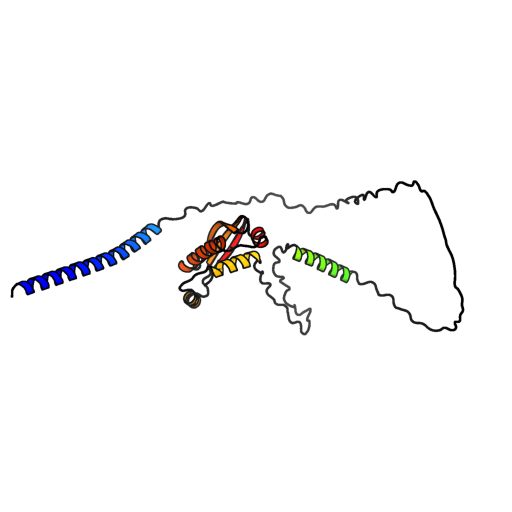 2.344 -3.023 -5.559 1.00 93.06 237 ARG A O 1
ATOM 1845 N N . SER A 1 238 ? 3.012 -1.021 -6.321 1.00 92.62 238 SER A N 1
ATOM 1846 C CA . SER A 1 238 ? 3.957 -0.801 -5.218 1.00 92.62 238 SER A CA 1
ATOM 1847 C C . SER A 1 238 ? 3.220 -0.568 -3.902 1.00 92.62 238 SER A C 1
ATOM 1849 O O . SER A 1 238 ? 3.664 -1.073 -2.874 1.00 92.62 238 SER A O 1
ATOM 1851 N N . CYS A 1 239 ? 2.059 0.098 -3.921 1.00 93.06 239 CYS A N 1
ATOM 1852 C CA . CYS A 1 239 ? 1.241 0.243 -2.720 1.00 93.06 239 CYS A CA 1
ATOM 1853 C C . CYS A 1 239 ? 0.648 -1.093 -2.251 1.00 93.06 239 CYS A C 1
ATOM 1855 O O . CYS A 1 239 ? 0.725 -1.404 -1.065 1.00 93.06 239 CYS A O 1
ATOM 1857 N N . GLU A 1 240 ? 0.133 -1.929 -3.161 1.00 94.38 240 GLU A N 1
ATOM 1858 C CA . GLU A 1 240 ? -0.367 -3.268 -2.811 1.00 94.38 240 GLU A CA 1
ATOM 1859 C C . GLU A 1 240 ? 0.723 -4.128 -2.140 1.00 94.38 240 GLU A C 1
ATOM 1861 O O . GLU A 1 240 ? 0.478 -4.796 -1.132 1.00 94.38 240 GLU A O 1
ATOM 1866 N N . LEU A 1 241 ? 1.951 -4.080 -2.670 1.00 94.69 241 LEU A N 1
ATOM 1867 C CA . LEU A 1 241 ? 3.102 -4.768 -2.084 1.00 94.69 241 LEU A CA 1
ATOM 1868 C C . LEU A 1 241 ? 3.489 -4.183 -0.720 1.00 94.69 241 LEU A C 1
ATOM 1870 O O . LEU A 1 241 ? 3.714 -4.954 0.211 1.00 94.69 241 LEU A O 1
ATOM 1874 N N . ALA A 1 242 ? 3.498 -2.856 -0.572 1.00 94.25 242 ALA A N 1
ATOM 1875 C CA . ALA A 1 242 ? 3.798 -2.184 0.692 1.00 94.25 242 ALA A CA 1
ATOM 1876 C C . ALA A 1 242 ? 2.776 -2.517 1.794 1.00 94.25 242 ALA A C 1
ATOM 1878 O O . ALA A 1 242 ? 3.175 -2.749 2.934 1.00 94.25 242 ALA A O 1
ATOM 1879 N N . ILE A 1 243 ? 1.479 -2.627 1.462 1.00 94.81 243 ILE A N 1
ATOM 1880 C CA . ILE A 1 243 ? 0.429 -3.114 2.381 1.00 94.81 243 ILE A CA 1
ATOM 1881 C C . ILE A 1 243 ? 0.784 -4.519 2.879 1.00 94.81 243 ILE A C 1
ATOM 1883 O O . ILE A 1 243 ? 0.853 -4.760 4.083 1.00 94.81 243 ILE A O 1
ATOM 1887 N N . ARG A 1 244 ? 1.050 -5.454 1.958 1.00 95.25 244 ARG A N 1
ATOM 1888 C CA . ARG A 1 244 ? 1.362 -6.854 2.296 1.00 95.25 244 ARG A CA 1
ATOM 1889 C C . ARG A 1 244 ? 2.659 -6.989 3.106 1.00 95.25 244 ARG A C 1
ATOM 1891 O O . ARG A 1 244 ? 2.724 -7.802 4.027 1.00 95.25 244 ARG A O 1
ATOM 1898 N N . GLN A 1 245 ? 3.687 -6.205 2.781 1.00 94.81 245 GLN A N 1
ATOM 1899 C CA . GLN A 1 245 ? 4.963 -6.217 3.500 1.00 94.81 245 GLN A CA 1
ATOM 1900 C C . GLN A 1 245 ? 4.833 -5.622 4.904 1.00 94.81 245 GLN A C 1
ATOM 1902 O O . GLN A 1 245 ? 5.236 -6.273 5.862 1.00 94.81 245 GLN A O 1
ATOM 1907 N N . ALA A 1 246 ? 4.193 -4.460 5.053 1.00 94.62 246 ALA A N 1
ATOM 1908 C CA . ALA A 1 246 ? 3.986 -3.830 6.356 1.00 94.62 246 ALA A CA 1
ATOM 1909 C C . ALA A 1 246 ? 3.242 -4.745 7.339 1.00 94.62 246 ALA A C 1
ATOM 1911 O O . ALA A 1 246 ? 3.656 -4.884 8.484 1.00 94.62 246 ALA A O 1
ATOM 1912 N N . LEU A 1 247 ? 2.187 -5.428 6.885 1.00 94.12 247 LEU A N 1
ATOM 1913 C CA . LEU A 1 247 ? 1.392 -6.320 7.737 1.00 94.12 247 LEU A CA 1
ATOM 1914 C C . LEU A 1 247 ? 2.130 -7.620 8.116 1.00 94.12 247 LEU A C 1
ATOM 1916 O O . LEU A 1 247 ? 1.817 -8.213 9.144 1.00 94.12 247 LEU A O 1
ATOM 1920 N N . SER A 1 248 ? 3.114 -8.050 7.314 1.00 92.31 248 SER A N 1
ATOM 1921 C CA . SER A 1 248 ? 3.919 -9.256 7.581 1.00 92.31 248 SER A CA 1
ATOM 1922 C C . SER A 1 248 ? 5.223 -8.994 8.341 1.00 92.31 248 SER A C 1
ATOM 1924 O O . SER A 1 248 ? 5.740 -9.916 8.972 1.00 92.31 248 SER A O 1
ATOM 1926 N N . GLN A 1 249 ? 5.766 -7.773 8.284 1.00 93.12 249 GLN A N 1
ATOM 1927 C CA . GLN A 1 249 ? 7.059 -7.419 8.887 1.00 93.12 249 GLN A CA 1
ATOM 1928 C C . GLN A 1 249 ? 6.934 -6.541 10.138 1.00 93.12 249 GLN A C 1
ATOM 1930 O O . GLN A 1 249 ? 7.764 -6.668 11.039 1.00 93.12 249 GLN A O 1
ATOM 1935 N N . GLU A 1 250 ? 5.924 -5.672 10.230 1.00 92.44 250 GLU A N 1
ATOM 1936 C CA . GLU A 1 250 ? 5.725 -4.831 11.414 1.00 92.44 250 GLU A CA 1
ATOM 1937 C C . GLU A 1 250 ? 4.915 -5.560 12.498 1.00 92.44 250 GLU A C 1
ATOM 1939 O O . GLU A 1 250 ? 4.063 -6.408 12.230 1.00 92.44 250 GLU A O 1
ATOM 1944 N N . ILE A 1 251 ? 5.183 -5.201 13.754 1.00 94.06 251 ILE A N 1
ATOM 1945 C CA . ILE A 1 251 ? 4.431 -5.659 14.925 1.00 94.06 251 ILE A CA 1
ATOM 1946 C C . ILE A 1 251 ? 3.593 -4.479 15.408 1.00 94.06 251 ILE A C 1
ATOM 1948 O O . ILE A 1 251 ? 4.130 -3.399 15.665 1.00 94.06 251 ILE A O 1
ATOM 1952 N N . PHE A 1 252 ? 2.286 -4.681 15.548 1.00 94.25 252 PHE A N 1
ATOM 1953 C CA . PHE A 1 252 ? 1.356 -3.623 15.933 1.00 94.25 252 PHE A CA 1
ATOM 1954 C C . PHE A 1 252 ? 1.009 -3.714 17.422 1.00 94.25 252 PHE A C 1
ATOM 1956 O O . PHE A 1 252 ? 0.962 -4.796 18.009 1.00 94.25 252 PHE A O 1
ATOM 1963 N N . GLY A 1 253 ? 0.774 -2.560 18.052 1.00 93.62 253 GLY A N 1
ATOM 1964 C CA . GLY A 1 253 ? 0.314 -2.508 19.440 1.00 93.62 253 GLY A CA 1
ATOM 1965 C C . GLY A 1 253 ? -1.104 -3.083 19.582 1.00 93.62 253 GLY A C 1
ATOM 1966 O O . GLY A 1 253 ? -1.907 -2.930 18.656 1.00 93.62 253 GLY A O 1
ATOM 1967 N N . PRO A 1 254 ? -1.452 -3.696 20.729 1.00 93.06 254 PRO A N 1
ATOM 1968 C CA . PRO A 1 254 ? -2.749 -4.348 20.919 1.00 93.06 254 PRO A CA 1
ATOM 1969 C C . PRO A 1 254 ? -3.930 -3.386 20.725 1.00 93.06 254 PRO A C 1
ATOM 1971 O O . PRO A 1 254 ? -4.950 -3.792 20.177 1.00 93.06 254 PRO A O 1
ATOM 1974 N N . ASP A 1 255 ? -3.775 -2.105 21.072 1.00 92.88 255 ASP A N 1
ATOM 1975 C CA . ASP A 1 255 ? -4.806 -1.075 20.881 1.00 92.88 255 ASP A CA 1
ATOM 1976 C C . ASP A 1 255 ? -5.097 -0.806 19.393 1.00 92.88 255 ASP A C 1
ATOM 1978 O O . ASP A 1 255 ? -6.248 -0.641 18.990 1.00 92.88 255 ASP A O 1
ATOM 1982 N N . VAL A 1 256 ? -4.056 -0.817 18.551 1.00 93.12 256 VAL A N 1
ATOM 1983 C CA . VAL A 1 256 ? -4.180 -0.669 17.090 1.00 93.12 256 VAL A CA 1
ATOM 1984 C C . VAL A 1 256 ? -4.874 -1.892 16.494 1.00 93.12 256 VAL A C 1
ATOM 1986 O O . VAL A 1 256 ? -5.718 -1.759 15.608 1.00 93.12 256 VAL A O 1
ATOM 1989 N N . ILE A 1 257 ? -4.556 -3.082 17.008 1.00 93.44 257 ILE A N 1
ATOM 1990 C CA . ILE A 1 257 ? -5.147 -4.346 16.563 1.00 93.44 257 ILE A CA 1
ATOM 1991 C C . ILE A 1 257 ? -6.620 -4.430 16.950 1.00 93.44 257 ILE A C 1
ATOM 1993 O O . ILE A 1 257 ? -7.451 -4.719 16.088 1.00 93.44 257 ILE A O 1
ATOM 1997 N N . ALA A 1 258 ? -6.961 -4.116 18.199 1.00 91.81 258 ALA A N 1
ATOM 1998 C CA . ALA A 1 258 ? -8.341 -4.058 18.666 1.00 91.81 258 ALA A CA 1
ATOM 1999 C C . ALA A 1 258 ? -9.179 -3.042 17.872 1.00 91.81 258 ALA A C 1
ATOM 2001 O O . ALA A 1 258 ? -10.358 -3.286 17.620 1.00 91.81 258 ALA A O 1
ATOM 2002 N N . ASP A 1 259 ? -8.579 -1.926 17.442 1.00 92.81 259 ASP A N 1
ATOM 2003 C CA . ASP A 1 259 ? -9.308 -0.903 16.700 1.00 92.81 259 ASP A CA 1
ATOM 2004 C C . ASP A 1 259 ? -9.504 -1.209 15.205 1.00 92.81 259 ASP A C 1
ATOM 2006 O O . ASP A 1 259 ? -10.563 -0.876 14.674 1.00 92.81 259 ASP A O 1
ATOM 2010 N N . LEU A 1 260 ? -8.533 -1.820 14.517 1.00 92.19 260 LEU A N 1
ATOM 2011 C CA . LEU A 1 260 ? -8.628 -2.103 13.071 1.00 92.19 260 LEU A CA 1
ATOM 2012 C C . LEU A 1 260 ? -9.242 -3.475 12.750 1.00 92.19 260 LEU A C 1
ATOM 2014 O O . LEU A 1 260 ? -9.737 -3.682 11.641 1.00 92.19 260 LEU A O 1
ATOM 2018 N N . THR A 1 261 ? -9.225 -4.423 13.692 1.00 94.75 261 THR A N 1
ATOM 2019 C CA . THR A 1 261 ? -9.724 -5.786 13.454 1.00 94.75 261 THR A CA 1
ATOM 2020 C C . THR A 1 261 ? -11.206 -5.789 13.086 1.00 94.75 261 THR A C 1
ATOM 2022 O O . THR A 1 261 ? -12.056 -5.267 13.804 1.00 94.75 261 THR A O 1
ATOM 2025 N N . GLY A 1 262 ? -11.526 -6.422 11.957 1.00 88.81 262 GLY A N 1
ATOM 2026 C CA . GLY A 1 262 ? -12.889 -6.596 11.461 1.00 88.81 262 GLY A CA 1
ATOM 2027 C C . GLY A 1 262 ? -13.491 -5.376 10.759 1.00 88.81 262 GLY A C 1
ATOM 2028 O O . GLY A 1 262 ? -14.565 -5.520 10.171 1.00 88.81 262 GLY A O 1
ATOM 2029 N N . LYS A 1 263 ? -12.818 -4.217 10.767 1.00 91.56 263 LYS A N 1
ATOM 2030 C CA . LYS A 1 263 ? -13.256 -3.002 10.065 1.00 91.56 263 LYS A CA 1
ATOM 2031 C C . LYS A 1 263 ? -12.725 -2.975 8.633 1.00 91.56 263 LYS A C 1
ATOM 2033 O O . LYS A 1 263 ? -11.677 -3.543 8.332 1.00 91.56 263 LYS A O 1
ATOM 2038 N N . GLU A 1 264 ? -13.478 -2.325 7.752 1.00 91.75 264 GLU A N 1
ATOM 2039 C CA . GLU A 1 264 ? -13.038 -1.988 6.398 1.00 91.75 264 GLU A CA 1
ATOM 2040 C C . GLU A 1 264 ? -12.543 -0.547 6.410 1.00 91.75 264 GLU A C 1
ATOM 2042 O O . GLU A 1 264 ? -13.326 0.378 6.604 1.00 91.75 264 GLU A O 1
ATOM 2047 N N . GLU A 1 265 ? -11.240 -0.372 6.223 1.00 92.00 265 GLU A N 1
ATOM 2048 C CA . GLU A 1 265 ? -10.577 0.929 6.253 1.00 92.00 265 GLU A CA 1
ATOM 2049 C C . GLU A 1 265 ? -10.077 1.266 4.840 1.00 92.00 265 GLU A C 1
ATOM 2051 O O . GLU A 1 265 ? -9.665 0.385 4.074 1.00 92.00 265 GLU A O 1
ATOM 2056 N N . ILE A 1 266 ? -10.138 2.547 4.468 1.00 91.88 266 ILE A N 1
ATOM 2057 C CA . ILE A 1 266 ? -9.653 3.032 3.170 1.00 91.88 266 ILE A CA 1
ATOM 2058 C C . ILE A 1 266 ? -8.273 3.648 3.373 1.00 91.88 266 ILE A C 1
ATOM 2060 O O . ILE A 1 266 ? -8.098 4.581 4.157 1.00 91.88 266 ILE A O 1
ATOM 2064 N N . ILE A 1 267 ? -7.290 3.131 2.643 1.00 91.81 267 ILE A N 1
ATOM 2065 C CA . ILE A 1 267 ? -5.908 3.585 2.697 1.00 91.81 267 ILE A CA 1
ATOM 2066 C C . ILE A 1 267 ? -5.570 4.3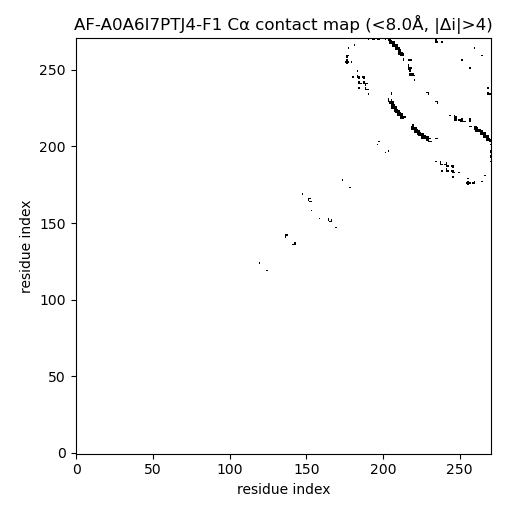50 1.422 1.00 91.81 267 ILE A C 1
ATOM 2068 O O . ILE A 1 267 ? -5.796 3.871 0.310 1.00 91.81 267 ILE A O 1
ATOM 2072 N N . GLN A 1 268 ? -5.011 5.543 1.608 1.00 90.88 268 GLN A N 1
ATOM 2073 C CA . GLN A 1 268 ? -4.544 6.413 0.539 1.00 90.88 268 GLN A CA 1
ATOM 2074 C C . GLN A 1 268 ? -3.071 6.129 0.219 1.00 90.88 268 GLN A C 1
ATOM 2076 O O . GLN A 1 268 ? -2.210 6.169 1.100 1.00 90.88 268 GLN A O 1
ATOM 2081 N N . CYS A 1 269 ? -2.795 5.905 -1.059 1.00 87.38 269 CYS A N 1
ATOM 2082 C CA . CYS A 1 269 ? -1.472 5.772 -1.653 1.00 87.38 269 CYS A CA 1
ATOM 2083 C C . CYS A 1 269 ? -1.149 7.048 -2.440 1.00 87.38 269 CYS A C 1
ATOM 2085 O O . CYS A 1 269 ? -1.991 7.536 -3.194 1.00 87.38 269 CYS A O 1
ATOM 2087 N N . TYR A 1 270 ? 0.060 7.581 -2.282 1.00 86.12 270 TYR A N 1
ATOM 2088 C CA . TYR A 1 270 ? 0.543 8.774 -2.986 1.00 86.12 270 TYR A CA 1
ATOM 2089 C C . TYR A 1 270 ? 2.069 8.669 -3.206 1.00 86.12 270 TYR A C 1
ATOM 2091 O O . TYR A 1 270 ? 2.711 7.943 -2.445 1.00 86.12 270 TYR A O 1
ATOM 2099 N N . PRO A 1 271 ? 2.653 9.352 -4.211 1.00 79.69 271 PRO A N 1
ATOM 2100 C CA . PRO A 1 271 ? 4.085 9.277 -4.542 1.00 79.69 271 PRO A CA 1
ATOM 2101 C C . PRO A 1 271 ? 5.031 10.131 -3.662 1.00 79.69 271 PRO A C 1
ATOM 2103 O O . PRO A 1 271 ? 4.640 11.201 -3.125 1.00 79.69 271 PRO A O 1
#

Foldseek 3Di:
DPPVVVVVVVVVVVVVVVVVVVVVVVVVVVVVVVVVVVVPPPPDPPPPPPPPCPPDPDPPPPDPDDDDPPDDDDDDDDDDDDDDDDDDDDDDDDYDDDDDDDDDDDDDDDDDDDDDDDDPDPVVVVVVVVVVVVVVCVVVVVPDDDDDDPPQDDDCVVDDPVCPRPPDPPPPPDDVLLVVLLVLLVVQQDDPCQVVCCVVQVPQKWKKKWAWADDPQATDTPDIDTPGGSVDPSQVVSSVVSSVCSRVPDGHDVVSNVVRHGDTDMDMTGD

Mean predicted aligned error: 22.79 Å

Secondary structure (DSSP, 8-state):
-THHHHHHHHHHHHHHHHHHHHHHHHHHHHHHHHHHHHTTTT----------------S-----------PPPP----PPPPP-----------------------------PPPPPPPPPHHHHHHHHHHHHHHHHHHTT-----PPPTT-S--GGG--TT----------PPPHHHHHHHHHHHHT---TTHHHHHHH-TT--EEEEEEEEEETTEEEEEEEEEEE--S-HHHHHHHHHHHHHHHHH----HHHHHHHBT-EEEEEE--

pLDDT: mean 70.68, std 20.28, range [33.91, 96.88]

Radius of gyration: 41.43 Å; Cα contacts (8 Å, |Δi|>4): 174; chains: 1; bounding box: 97×72×135 Å

Nearest PDB structures (foldseek):
  6fw4-assembly1_A  TM=5.649E-01  e=1.450E-03  Vibrio cholerae